Protein AF-A0AAW0UMK3-F1 (afdb_monomer_lite)

Foldseek 3Di:
DDDDDKDKDFDADPDDDDDDDDDDDDDDQDPCPPAWDDDDPDVVDFDPVVSVVDDDTDHDQDDGPVVPVLCPAQHGSPQSVLCVLSNCVPTQKMKIADPQKDFLADVVVVVCVVVVQDPQAFKEFEFPLAACLDPNADAAFADNGHTDPRIMIGRSNNQCVDPCRGSNNQLVVLCVVCVVPDRNRNRRSVGNSCSVVVSRYDYDQNLAEPELRCQLPEHSHVVLVVQARRMYGCPPVCLPPQQAQLSVQLVVLVVPDDNPPQCVVSLVSLLVSNVVCLVVVGHRSNNPYPCSSCSHRRNNVVVRD

Sequence (305 aa):
MKWCSSSFFAKEMPSGRRRHPLQGSCARRPSWSSLLLPSPPQPLGWPVEYQRRVSFEWYPVWYPEDREDMRSMFRTCATERLFLPDMFPSVDAAIYVDTDLIFLSPPEDLWAEFQKFDEVQVAAMAPCLYHYGSFRNKVPFYGDTGLNAGVMHMNLTRMKDFPGGGWIAANMKVFDIFKKRIKLADQDILNILFYKYPEYLFELGCEWNYRMYQCSDGNKCPGAARSGISILHGNAMSFVKGNEMKLQTVFEVWEQHELGKPLTILLSELERKLKFVSSQHLPSKCVRTHNIDDMLTRAIKKHIL

Organism: Scylla paramamosain (NCBI:txid85552)

Radius of gyration: 20.13 Å; chains: 1; bounding box: 47×49×46 Å

pLDDT: mean 87.66, std 18.88, range [23.66, 98.75]

InterPro domains:
  IPR002495 Glycosyl transferase, family 8 [PF01501] (81-233)
  IPR029044 Nucleotide-diphospho-sugar transferases [G3DSA:3.90.550.10] (48-247)
  IPR029044 Nucleotide-diphospho-sugar transferases [SSF53448] (57-236)
  IPR051993 Glycosyltransferase 8 [PTHR46012] (46-289)

Secondary structure (DSSP, 8-state):
------EEEE--------PPPP----S----GGG-PPPPPP--TT--HHHHTT-----------GGGGGGGGSSSTTGGGGGGHHHH-TT-S-EEEE-TTEEESS-HHHHHHGGGG--SS--EEEEE-SSSTTSTT--S--STTT-EEEEEEEE-HHHHTT-TTTSHHHHHHHHHHHHTTT-SSHHHHHHHHHHHH-GGGEEEPPGGGGB-GGGTBTB-S-HHHHHH--SEEE-GGGTTTSSS-HHHHHHHHHHHHSPTTS-HHHHHHHHHHHHHHHHHTT-S-GGGGSTTHHHHHHHHHHHHH-

Structure (mmCIF, N/CA/C/O backbone):
data_AF-A0AAW0UMK3-F1
#
_entry.id   AF-A0AAW0UMK3-F1
#
loop_
_atom_site.group_PDB
_atom_site.id
_atom_site.type_symbol
_atom_site.label_atom_id
_atom_site.label_alt_id
_atom_site.label_comp_id
_atom_site.label_asym_id
_atom_site.label_entity_id
_atom_site.label_seq_id
_atom_site.pdbx_PDB_ins_code
_atom_site.Cartn_x
_atom_site.Cartn_y
_atom_site.Cartn_z
_atom_site.occupancy
_atom_site.B_iso_or_equiv
_atom_site.auth_seq_id
_atom_site.auth_comp_id
_atom_site.auth_asym_id
_atom_site.auth_atom_id
_atom_site.pdbx_PDB_model_num
ATOM 1 N N . MET A 1 1 ? 22.582 5.085 12.657 1.00 23.66 1 MET A N 1
ATOM 2 C CA . MET A 1 1 ? 22.212 4.087 11.629 1.00 23.66 1 MET A CA 1
ATOM 3 C C . MET A 1 1 ? 20.748 4.274 11.290 1.00 23.66 1 MET A C 1
ATOM 5 O O . MET A 1 1 ? 19.930 4.220 12.197 1.00 23.66 1 MET A O 1
ATOM 9 N N . LYS A 1 2 ? 20.419 4.573 10.029 1.00 24.95 2 LYS A N 1
ATOM 10 C CA . LYS A 1 2 ? 19.040 4.468 9.539 1.00 24.95 2 LYS A CA 1
ATOM 11 C C . LYS A 1 2 ? 18.850 3.009 9.140 1.00 24.95 2 LYS A C 1
ATOM 13 O O . LYS A 1 2 ? 19.543 2.550 8.240 1.00 24.95 2 LYS A O 1
ATOM 18 N N . TRP A 1 3 ? 18.002 2.290 9.861 1.00 25.41 3 TRP A N 1
ATOM 19 C CA . TRP A 1 3 ? 17.591 0.946 9.476 1.00 25.41 3 TRP A CA 1
ATOM 20 C C . TRP A 1 3 ? 16.565 1.083 8.354 1.00 25.41 3 TRP A C 1
ATOM 22 O O . TRP A 1 3 ? 15.617 1.856 8.486 1.00 25.41 3 TRP A O 1
ATOM 32 N N . CYS A 1 4 ? 16.785 0.391 7.242 1.00 37.75 4 CYS A N 1
ATOM 33 C CA . CYS A 1 4 ? 15.752 0.197 6.236 1.00 37.75 4 CYS A CA 1
ATOM 34 C C . CYS A 1 4 ? 15.038 -1.104 6.578 1.00 37.75 4 CYS A C 1
ATOM 36 O O . CYS A 1 4 ? 15.696 -2.116 6.807 1.00 37.75 4 CYS A O 1
ATOM 38 N N . SER A 1 5 ? 13.716 -1.053 6.675 1.00 41.12 5 SER A N 1
ATOM 39 C CA . SER A 1 5 ? 12.887 -2.227 6.909 1.00 41.12 5 SER A CA 1
ATOM 40 C C . SER A 1 5 ? 11.740 -2.188 5.915 1.00 41.12 5 SER A C 1
ATOM 42 O O . SER A 1 5 ? 11.004 -1.201 5.857 1.00 41.12 5 SER A O 1
ATOM 44 N N . SER A 1 6 ? 11.635 -3.256 5.137 1.00 49.47 6 SER A N 1
ATOM 45 C CA . SER A 1 6 ? 10.534 -3.559 4.231 1.00 49.47 6 SER A CA 1
ATOM 46 C C . SER A 1 6 ? 10.058 -4.955 4.608 1.00 49.47 6 SER A C 1
ATOM 48 O O . SER A 1 6 ? 10.887 -5.835 4.850 1.00 49.47 6 SER A O 1
ATOM 50 N N . SER A 1 7 ? 8.748 -5.155 4.719 1.00 54.16 7 SER A N 1
ATOM 51 C CA . SER A 1 7 ? 8.183 -6.458 5.079 1.00 54.16 7 SER A CA 1
ATOM 52 C C . SER A 1 7 ? 7.529 -7.101 3.865 1.00 54.16 7 SER A C 1
ATOM 54 O O . SER A 1 7 ? 6.931 -6.426 3.026 1.00 54.16 7 SER A O 1
ATOM 56 N N . PHE A 1 8 ? 7.656 -8.422 3.785 1.00 56.47 8 PHE A N 1
ATOM 57 C CA . PHE A 1 8 ? 7.147 -9.217 2.679 1.00 56.47 8 PHE A CA 1
ATOM 58 C C . PHE A 1 8 ? 6.418 -10.438 3.199 1.00 56.47 8 PHE A C 1
ATOM 60 O O . PHE A 1 8 ? 6.904 -11.119 4.099 1.00 56.47 8 PHE A O 1
ATOM 67 N N . PHE A 1 9 ? 5.295 -10.751 2.564 1.00 54.84 9 PHE A N 1
ATOM 68 C CA . PHE A 1 9 ? 4.700 -12.076 2.652 1.00 54.84 9 PHE A CA 1
ATOM 69 C C . PHE A 1 9 ? 5.013 -12.811 1.357 1.00 54.84 9 PHE A C 1
ATOM 71 O O . PHE A 1 9 ? 4.676 -12.331 0.275 1.00 54.84 9 PHE A O 1
ATOM 78 N N . ALA A 1 10 ? 5.662 -13.962 1.462 1.00 49.00 10 ALA A N 1
ATOM 79 C CA . ALA A 1 10 ? 5.954 -14.830 0.334 1.00 49.00 10 ALA A CA 1
ATOM 80 C C . ALA A 1 10 ? 5.361 -16.211 0.601 1.00 49.00 10 ALA A C 1
ATOM 82 O O . ALA A 1 10 ? 5.348 -16.694 1.734 1.00 49.00 10 ALA A O 1
ATOM 83 N N . LYS A 1 11 ? 4.867 -16.851 -0.455 1.00 44.31 11 LYS A N 1
ATOM 84 C CA . LYS A 1 11 ? 4.444 -18.247 -0.428 1.00 44.31 11 LYS A CA 1
ATOM 85 C C . LYS A 1 11 ? 4.860 -18.878 -1.744 1.00 44.31 11 LYS A C 1
ATOM 87 O O . LYS A 1 11 ? 4.587 -18.320 -2.806 1.00 44.31 11 LYS A O 1
ATOM 92 N N . GLU A 1 12 ? 5.501 -20.038 -1.671 1.00 35.91 12 GLU A N 1
ATOM 93 C CA . GLU A 1 12 ? 5.773 -20.849 -2.855 1.00 35.91 12 GLU A CA 1
ATOM 94 C C . GLU A 1 12 ? 4.439 -21.297 -3.471 1.00 35.91 12 GLU A C 1
ATOM 96 O O . GLU A 1 12 ? 3.566 -21.844 -2.784 1.00 35.91 12 GLU A O 1
ATOM 101 N N . MET A 1 13 ? 4.247 -21.025 -4.762 1.00 36.22 13 MET A N 1
ATOM 102 C CA . MET A 1 13 ? 3.094 -21.544 -5.493 1.00 36.22 13 MET A CA 1
ATOM 103 C C . MET A 1 13 ? 3.381 -23.008 -5.865 1.00 36.22 13 MET A C 1
ATOM 105 O O . MET A 1 13 ? 4.539 -23.367 -6.073 1.00 36.22 13 MET A O 1
ATOM 109 N N . PRO A 1 14 ? 2.369 -23.888 -5.980 1.00 32.34 14 PRO A N 1
ATOM 110 C CA . PRO A 1 14 ? 2.598 -25.251 -6.451 1.00 32.34 14 PRO A CA 1
ATOM 111 C C . PRO A 1 14 ? 3.184 -25.223 -7.871 1.00 32.34 14 PRO A C 1
ATOM 113 O O . PRO A 1 14 ? 2.472 -24.993 -8.849 1.00 32.34 14 PRO A O 1
ATOM 116 N N . SER A 1 15 ? 4.494 -25.434 -7.993 1.00 42.12 15 SER A N 1
ATOM 117 C CA . SER A 1 15 ? 5.181 -25.407 -9.278 1.00 42.12 15 SER A CA 1
ATOM 118 C C . SER A 1 15 ? 4.912 -26.705 -10.045 1.00 42.12 15 SER A C 1
ATOM 120 O O . SER A 1 15 ? 5.321 -27.808 -9.674 1.00 42.12 15 SER A O 1
ATOM 122 N N . GLY A 1 16 ? 4.214 -26.587 -11.174 1.00 32.47 16 GLY A N 1
ATOM 123 C CA . GLY A 1 16 ? 4.258 -27.613 -12.208 1.00 32.47 16 GLY A CA 1
ATOM 124 C C . GLY A 1 16 ? 5.688 -27.692 -12.740 1.00 32.47 16 GLY A C 1
ATOM 125 O O . GLY A 1 16 ? 6.176 -26.726 -13.321 1.00 32.47 16 GLY A O 1
ATOM 126 N N . ARG A 1 17 ? 6.370 -28.827 -12.524 1.00 33.88 17 ARG A N 1
ATOM 127 C CA . ARG A 1 17 ? 7.746 -29.088 -12.990 1.00 33.88 17 ARG A CA 1
ATOM 128 C C . ARG A 1 17 ? 7.973 -28.535 -14.397 1.00 33.88 17 ARG A C 1
ATOM 130 O O . ARG A 1 17 ? 7.380 -29.057 -15.342 1.00 33.88 17 ARG A O 1
ATOM 137 N N . ARG A 1 18 ? 8.904 -27.592 -14.571 1.00 36.31 18 ARG A N 1
ATOM 138 C CA . ARG A 1 18 ? 9.554 -27.369 -15.869 1.00 36.31 18 ARG A CA 1
ATOM 139 C C . ARG A 1 18 ? 10.925 -26.704 -15.732 1.00 36.31 18 ARG A C 1
ATOM 141 O O . ARG A 1 18 ? 11.160 -25.878 -14.862 1.00 36.31 18 ARG A O 1
ATOM 148 N N . ARG A 1 19 ? 11.840 -27.182 -16.578 1.00 31.23 19 ARG A N 1
ATOM 149 C CA . ARG A 1 19 ? 13.285 -26.916 -16.591 1.00 31.23 19 ARG A CA 1
ATOM 150 C C . ARG A 1 19 ? 13.582 -25.489 -17.060 1.00 31.23 19 ARG A C 1
ATOM 152 O O . ARG A 1 19 ? 13.000 -25.045 -18.045 1.00 31.23 19 ARG A O 1
ATOM 159 N N . HIS A 1 20 ? 14.539 -24.832 -16.410 1.00 30.88 20 HIS A N 1
ATOM 160 C CA . HIS A 1 20 ? 15.098 -23.551 -16.845 1.00 30.88 20 HIS A CA 1
ATOM 161 C C . HIS A 1 20 ? 15.972 -23.714 -18.102 1.00 30.88 20 HIS A C 1
ATOM 163 O O . HIS A 1 20 ? 16.850 -24.581 -18.107 1.00 30.88 20 HIS A O 1
ATOM 169 N N . PRO A 1 21 ? 15.817 -22.869 -19.137 1.00 28.25 21 PRO A N 1
ATOM 170 C CA . PRO A 1 21 ? 16.873 -22.628 -20.108 1.00 28.25 21 PRO A CA 1
ATOM 171 C C . PRO A 1 21 ? 17.898 -21.650 -19.516 1.00 28.25 21 PRO A C 1
ATOM 173 O O . PRO A 1 21 ? 17.545 -20.619 -18.946 1.00 28.25 21 PRO A O 1
ATOM 176 N N . LEU A 1 22 ? 19.179 -21.982 -19.664 1.00 38.88 22 LEU A N 1
ATOM 177 C CA . LEU A 1 22 ? 20.304 -21.081 -19.421 1.00 38.88 22 LEU A CA 1
ATOM 178 C C . LEU A 1 22 ? 20.392 -20.063 -20.564 1.00 38.88 22 LEU A C 1
ATOM 180 O O . LEU A 1 22 ? 20.509 -20.502 -21.705 1.00 38.88 22 LEU A O 1
ATOM 184 N N . GLN A 1 23 ? 20.422 -18.754 -20.272 1.00 31.92 23 GLN A N 1
ATOM 185 C CA . GLN A 1 23 ? 21.242 -17.766 -21.001 1.00 31.92 23 GLN A CA 1
ATOM 186 C C . GLN A 1 23 ? 21.141 -16.335 -20.440 1.00 31.92 23 GLN A C 1
ATOM 188 O O . GLN A 1 23 ? 20.071 -15.886 -20.047 1.00 31.92 23 GLN A O 1
ATOM 193 N N . GLY A 1 24 ? 22.269 -15.612 -20.515 1.00 25.95 24 GLY A N 1
ATOM 194 C CA . GLY A 1 24 ? 22.324 -14.145 -20.580 1.00 25.95 24 GLY A CA 1
ATOM 195 C C . GLY A 1 24 ? 22.998 -13.456 -19.392 1.00 25.95 24 GLY A C 1
ATOM 196 O O . GLY A 1 24 ? 22.436 -13.397 -18.306 1.00 25.95 24 GLY A O 1
ATOM 197 N N . SER A 1 25 ? 24.201 -12.910 -19.599 1.00 39.12 25 SER A N 1
ATOM 198 C CA . SER A 1 25 ? 25.004 -12.235 -18.574 1.00 39.12 25 SER A CA 1
ATOM 199 C C . SER A 1 25 ? 24.368 -10.915 -18.105 1.00 39.12 25 SER A C 1
ATOM 201 O O . SER A 1 25 ? 24.225 -9.986 -18.896 1.00 39.12 25 SER A O 1
ATOM 203 N N . CYS A 1 26 ? 24.084 -10.799 -16.810 1.00 31.56 26 CYS A N 1
ATOM 204 C CA . CYS A 1 26 ? 23.819 -9.538 -16.111 1.00 31.56 26 CYS A CA 1
ATOM 205 C C . CYS A 1 26 ? 24.644 -9.530 -14.818 1.00 31.56 26 CYS A C 1
ATOM 207 O O . CYS A 1 26 ? 25.043 -10.600 -14.355 1.00 31.56 26 CYS A O 1
ATOM 209 N N . ALA A 1 27 ? 24.928 -8.331 -14.298 1.00 38.72 27 ALA A N 1
ATOM 210 C CA . ALA A 1 27 ? 25.709 -8.035 -13.092 1.00 38.72 27 ALA A CA 1
ATOM 211 C C . ALA A 1 27 ? 25.592 -9.103 -11.987 1.00 38.72 27 ALA A C 1
ATOM 213 O O . ALA A 1 27 ? 24.531 -9.704 -11.823 1.00 38.72 27 ALA A O 1
ATOM 214 N N . ARG A 1 28 ? 26.690 -9.348 -11.248 1.00 45.53 28 ARG A N 1
ATOM 215 C CA . ARG A 1 28 ? 26.788 -10.403 -10.219 1.00 45.53 28 ARG A CA 1
ATOM 216 C C . ARG A 1 28 ? 25.553 -10.386 -9.314 1.00 45.53 28 ARG A C 1
ATOM 218 O O . ARG A 1 28 ? 25.430 -9.542 -8.433 1.00 45.53 28 ARG A O 1
ATOM 225 N N . ARG A 1 29 ? 24.638 -11.328 -9.554 1.00 55.47 29 ARG A N 1
ATOM 226 C CA . ARG A 1 29 ? 23.423 -11.495 -8.759 1.00 55.47 29 ARG A CA 1
ATOM 227 C C . ARG A 1 29 ? 23.825 -11.922 -7.348 1.00 55.47 29 ARG A C 1
ATOM 229 O O . ARG A 1 29 ? 24.723 -12.761 -7.217 1.00 55.47 29 ARG A O 1
ATOM 236 N N . PRO A 1 30 ? 23.199 -11.378 -6.300 1.00 56.91 30 PRO A N 1
ATOM 237 C CA . PRO A 1 30 ? 23.511 -11.792 -4.944 1.00 56.91 30 PRO A CA 1
ATOM 238 C C . PRO A 1 30 ? 23.143 -13.271 -4.737 1.00 56.91 30 PRO A C 1
ATOM 240 O O . PRO A 1 30 ? 22.024 -13.705 -5.001 1.00 56.91 30 PRO A O 1
ATOM 243 N N . SER A 1 31 ? 24.116 -14.064 -4.279 1.00 56.31 31 SER A N 1
ATOM 244 C CA . SER A 1 31 ? 23.899 -15.443 -3.834 1.00 56.31 31 SER A CA 1
ATOM 245 C C . SER A 1 31 ? 23.491 -15.414 -2.365 1.00 56.31 31 SER A C 1
ATOM 247 O O . SER A 1 31 ? 24.340 -15.431 -1.475 1.00 56.31 31 SER A O 1
ATOM 249 N N . TRP A 1 32 ? 22.189 -15.341 -2.097 1.00 60.47 32 TRP A N 1
ATOM 250 C CA . TRP A 1 32 ? 21.678 -15.215 -0.728 1.00 60.47 32 TRP A CA 1
ATOM 251 C C . TRP A 1 32 ? 21.793 -16.481 0.123 1.00 60.47 32 TRP A C 1
ATOM 253 O O . TRP A 1 32 ? 21.647 -16.405 1.340 1.00 60.47 32 TRP A O 1
ATOM 263 N N . SER A 1 33 ? 22.145 -17.622 -0.480 1.00 53.22 33 SER A N 1
ATOM 264 C CA . SER A 1 33 ? 22.329 -18.904 0.215 1.00 53.22 33 SER A CA 1
ATOM 265 C C . SER A 1 33 ? 23.380 -18.873 1.335 1.00 53.22 33 SER A C 1
ATOM 267 O O . SER A 1 33 ? 23.433 -19.797 2.139 1.00 53.22 33 SER A O 1
ATOM 269 N N . SER A 1 34 ? 24.220 -17.834 1.398 1.00 46.72 34 SER A N 1
ATOM 270 C CA . SER A 1 34 ? 25.280 -17.667 2.401 1.00 46.72 34 SER A CA 1
ATOM 271 C C . SER A 1 34 ? 25.255 -16.321 3.140 1.00 46.72 34 SER A C 1
ATOM 273 O O . SER A 1 34 ? 26.204 -16.018 3.858 1.00 46.72 34 SER A O 1
ATOM 275 N N . LEU A 1 35 ? 24.221 -15.490 2.950 1.00 51.97 35 LEU A N 1
ATOM 276 C CA . LEU A 1 35 ? 24.161 -14.105 3.456 1.00 51.97 35 LEU A CA 1
ATOM 277 C C . LEU A 1 35 ? 22.891 -13.809 4.268 1.00 51.97 35 LEU A C 1
ATOM 279 O O . LEU A 1 35 ? 22.462 -12.658 4.354 1.00 51.97 35 LEU A O 1
ATOM 283 N N . LEU A 1 36 ? 22.298 -14.835 4.881 1.00 57.31 36 LEU A N 1
ATOM 284 C CA . LEU A 1 36 ? 21.286 -14.622 5.911 1.00 57.31 36 LEU A CA 1
ATOM 285 C C . LEU A 1 36 ? 21.941 -13.866 7.070 1.00 57.31 36 LEU A C 1
ATOM 287 O O . LEU A 1 36 ? 22.929 -14.327 7.649 1.00 57.31 36 LEU A O 1
ATOM 291 N N . LEU A 1 37 ? 21.405 -12.688 7.392 1.00 55.06 37 LEU A N 1
ATOM 292 C CA . LEU A 1 37 ? 21.791 -12.007 8.622 1.00 55.06 37 LEU A CA 1
ATOM 293 C C . LEU A 1 37 ? 21.410 -12.909 9.806 1.00 55.06 37 LEU A C 1
ATOM 295 O O . LEU A 1 37 ? 20.412 -13.632 9.711 1.00 55.06 37 LEU A O 1
ATOM 299 N N . PRO A 1 38 ? 22.176 -12.892 10.917 1.00 52.38 38 PRO A N 1
ATOM 300 C CA . PRO A 1 38 ? 21.745 -13.574 12.128 1.00 52.38 38 PRO A CA 1
ATOM 301 C C . PRO A 1 38 ? 20.315 -13.137 12.424 1.00 52.38 38 PRO A C 1
ATOM 303 O O . PRO A 1 38 ? 20.031 -11.936 12.436 1.00 52.38 38 PRO A O 1
ATOM 306 N N . SER A 1 39 ? 19.417 -14.113 12.585 1.00 51.78 39 SER A N 1
ATOM 307 C CA . SER A 1 39 ? 18.015 -13.830 12.847 1.00 51.78 39 SER A CA 1
ATOM 308 C C . SER A 1 39 ? 17.956 -12.853 14.028 1.00 51.78 39 SER A C 1
ATOM 310 O O . SER A 1 39 ? 18.504 -13.178 15.088 1.00 51.78 39 SER A O 1
ATOM 312 N N . PRO A 1 40 ? 17.330 -11.665 13.905 1.00 53.44 40 PRO A N 1
ATOM 313 C CA . PRO A 1 40 ? 16.899 -10.957 15.094 1.00 53.44 40 PRO A CA 1
ATOM 314 C C . PRO A 1 40 ? 16.053 -11.935 15.910 1.00 53.44 40 PRO A C 1
ATOM 316 O O . PRO A 1 40 ? 15.503 -12.890 15.340 1.00 53.44 40 PRO A O 1
ATOM 319 N N . PRO A 1 41 ? 15.985 -11.755 17.236 1.00 52.69 41 PRO A N 1
ATOM 320 C CA . PRO A 1 41 ? 15.234 -12.671 18.070 1.00 52.69 41 PRO A CA 1
ATOM 321 C C . PRO A 1 41 ? 13.860 -12.908 17.438 1.00 52.69 41 PRO A C 1
ATOM 323 O O . PRO A 1 41 ? 13.125 -11.948 17.194 1.00 52.69 41 PRO A O 1
ATOM 326 N N . GLN A 1 42 ? 13.540 -14.178 17.137 1.00 56.69 42 GLN A N 1
ATOM 327 C CA . GLN A 1 42 ? 12.157 -14.583 16.861 1.00 56.69 42 GLN A CA 1
ATOM 328 C C . GLN A 1 42 ? 11.268 -13.905 17.898 1.00 56.69 42 GLN A C 1
ATOM 330 O O . GLN A 1 42 ? 11.759 -13.784 19.019 1.00 56.69 42 GLN A O 1
ATOM 335 N N . PRO A 1 43 ? 10.034 -13.473 17.578 1.00 60.69 43 PRO A N 1
ATOM 336 C CA . PRO A 1 43 ? 9.236 -12.638 18.471 1.00 60.69 43 PRO A CA 1
ATOM 337 C C . PRO A 1 43 ? 9.211 -13.205 19.898 1.00 60.69 43 PRO A C 1
ATOM 339 O O . PRO A 1 43 ? 8.441 -14.114 20.218 1.00 60.69 43 PRO A O 1
ATOM 342 N N . LEU A 1 44 ? 10.132 -12.726 20.738 1.00 56.97 44 LEU A N 1
ATOM 343 C CA . LEU A 1 44 ? 10.412 -13.302 22.045 1.00 56.97 44 LEU A CA 1
ATOM 344 C C . LEU A 1 44 ? 9.187 -12.950 22.883 1.00 56.97 44 LEU A C 1
ATOM 346 O O . LEU A 1 44 ? 8.998 -11.790 23.231 1.00 56.97 44 LEU A O 1
ATOM 350 N N . GLY A 1 45 ? 8.318 -13.931 23.125 1.00 75.38 45 GLY A N 1
ATOM 351 C CA . GLY A 1 45 ? 7.073 -13.746 23.875 1.00 75.38 45 GLY A CA 1
ATOM 352 C C . GLY A 1 45 ? 5.774 -13.956 23.093 1.00 75.38 45 GLY A C 1
ATOM 353 O O . GLY A 1 45 ? 4.712 -13.887 23.704 1.00 75.38 45 GLY A O 1
ATOM 354 N N . TRP A 1 46 ? 5.802 -14.250 21.786 1.00 84.31 46 TRP A N 1
ATOM 355 C CA . TRP A 1 46 ? 4.573 -14.665 21.089 1.00 84.31 46 TRP A CA 1
ATOM 356 C C . TRP A 1 46 ? 4.130 -16.064 21.541 1.00 84.31 46 TRP A C 1
ATOM 358 O O . TRP A 1 46 ? 4.994 -16.920 21.742 1.00 84.31 46 TRP A O 1
ATOM 368 N N . PRO A 1 47 ? 2.822 -16.355 21.652 1.00 87.88 47 PRO A N 1
ATOM 369 C CA . PRO A 1 47 ? 2.368 -17.712 21.942 1.00 87.88 47 PRO A CA 1
ATOM 370 C C . PRO A 1 47 ? 2.768 -18.707 20.836 1.00 87.88 47 PRO A C 1
ATOM 372 O O . PRO A 1 47 ? 2.847 -18.358 19.652 1.00 87.88 47 PRO A O 1
ATOM 375 N N . VAL A 1 48 ? 3.031 -19.961 21.220 1.00 86.00 48 VAL A N 1
ATOM 376 C CA . VAL A 1 48 ? 3.613 -21.000 20.344 1.00 86.00 48 VAL A CA 1
ATOM 377 C C . VAL A 1 48 ? 2.747 -21.273 19.111 1.00 86.00 48 VAL A C 1
ATOM 379 O O . VAL A 1 48 ? 3.273 -21.543 18.030 1.00 86.00 48 VAL A O 1
ATOM 382 N N . GLU A 1 49 ? 1.425 -21.182 19.241 1.00 88.00 49 GLU A N 1
ATOM 383 C CA . GLU A 1 49 ? 0.491 -21.366 18.134 1.00 88.00 49 GLU A CA 1
ATOM 384 C C . GLU A 1 49 ? 0.683 -20.342 17.003 1.00 88.00 49 GLU A C 1
ATOM 386 O O . GLU A 1 49 ? 0.497 -20.695 15.838 1.00 88.00 49 GLU A O 1
ATOM 391 N N . TYR A 1 50 ? 1.125 -19.117 17.311 1.00 86.12 50 TYR A N 1
ATOM 392 C CA . TYR A 1 50 ? 1.421 -18.091 16.304 1.00 86.12 50 TYR A CA 1
ATOM 393 C C . TYR A 1 50 ? 2.811 -18.278 15.703 1.00 86.12 50 TYR A C 1
ATOM 395 O O . TYR A 1 50 ? 2.973 -18.161 14.489 1.00 86.12 50 TYR A O 1
ATOM 403 N N . GLN A 1 51 ? 3.802 -18.641 16.523 1.00 85.00 51 GLN A N 1
ATOM 404 C CA . GLN A 1 51 ? 5.171 -18.886 16.051 1.00 85.00 51 GLN A CA 1
ATOM 405 C C . GLN A 1 51 ? 5.228 -19.990 14.985 1.00 85.00 51 GLN A C 1
ATOM 407 O O . GLN A 1 51 ? 5.998 -19.903 14.038 1.00 85.00 51 GLN A O 1
ATOM 412 N N . ARG A 1 52 ? 4.376 -21.018 15.093 1.00 87.69 52 ARG A N 1
ATOM 413 C CA . ARG A 1 52 ? 4.310 -22.117 14.109 1.00 87.69 52 ARG A CA 1
ATOM 414 C C . ARG A 1 52 ? 3.706 -21.718 12.762 1.00 87.69 52 ARG A C 1
ATOM 416 O O . ARG A 1 52 ? 3.822 -22.481 11.808 1.00 87.69 52 ARG A O 1
ATOM 423 N N . ARG A 1 53 ? 3.026 -20.571 12.686 1.00 85.94 53 ARG A N 1
ATOM 424 C CA . ARG A 1 53 ? 2.338 -20.098 11.476 1.00 85.94 53 ARG A CA 1
ATOM 425 C C . ARG A 1 53 ? 3.143 -19.080 10.675 1.00 85.94 53 ARG A C 1
ATOM 427 O O . ARG A 1 53 ? 2.752 -18.786 9.550 1.00 85.94 53 ARG A O 1
ATOM 434 N N . VAL A 1 54 ? 4.219 -18.535 11.242 1.00 85.50 54 VAL A N 1
ATOM 435 C CA . VAL A 1 54 ? 4.990 -17.450 10.629 1.00 85.50 54 VAL A CA 1
ATOM 436 C C . VAL A 1 54 ? 6.477 -17.767 10.697 1.00 85.50 54 VAL A C 1
ATOM 438 O O . VAL A 1 54 ? 7.016 -18.042 11.765 1.00 85.50 54 VAL A O 1
ATOM 441 N N . SER A 1 55 ? 7.145 -17.685 9.552 1.00 85.56 55 SER A N 1
ATOM 442 C CA . SER A 1 55 ? 8.601 -17.730 9.439 1.00 85.56 55 SER A CA 1
ATOM 443 C C . SER A 1 55 ? 9.129 -16.354 9.056 1.00 85.56 55 SER A C 1
ATOM 445 O O . SER A 1 55 ? 8.539 -15.671 8.220 1.00 85.56 55 SER A O 1
ATOM 447 N N . PHE A 1 56 ? 10.254 -15.962 9.648 1.00 83.94 56 PHE A N 1
ATOM 448 C CA . PHE A 1 56 ? 10.921 -14.702 9.341 1.00 83.94 56 PHE A CA 1
ATOM 449 C C . PHE A 1 56 ? 12.293 -14.975 8.740 1.00 83.94 56 PHE A C 1
ATOM 451 O O . PHE A 1 56 ? 13.081 -15.736 9.303 1.00 83.94 56 PHE A O 1
ATOM 458 N N . GLU A 1 57 ? 12.588 -14.294 7.641 1.00 84.12 57 GLU A N 1
ATOM 459 C CA . GLU A 1 57 ? 13.894 -14.295 6.994 1.00 84.12 57 GLU A CA 1
ATOM 460 C C . GLU A 1 57 ? 14.378 -12.859 6.830 1.00 84.12 57 GLU A C 1
ATOM 462 O O . GLU A 1 57 ? 13.583 -11.940 6.627 1.00 84.12 57 GLU A O 1
ATOM 467 N N . TRP A 1 58 ? 15.690 -12.665 6.944 1.00 82.62 58 TRP A N 1
ATOM 468 C CA . TRP A 1 58 ? 16.296 -11.341 6.990 1.00 82.62 58 TRP A CA 1
ATOM 469 C C . TRP A 1 58 ? 17.404 -11.249 5.963 1.00 82.62 58 TRP A C 1
ATOM 471 O O . TRP A 1 58 ? 18.386 -11.993 6.009 1.00 82.62 58 TRP A O 1
ATOM 481 N N . TYR A 1 59 ? 17.237 -10.290 5.066 1.00 85.25 59 TYR A N 1
ATOM 482 C CA . TYR A 1 59 ? 18.149 -10.031 3.969 1.00 85.25 59 TYR A CA 1
ATOM 483 C C . TYR A 1 59 ? 18.708 -8.616 4.121 1.00 85.25 59 TYR A C 1
ATOM 485 O O . TYR A 1 59 ? 17.977 -7.707 4.529 1.00 85.25 59 TYR A O 1
ATOM 493 N N . PRO A 1 60 ? 20.004 -8.403 3.852 1.00 86.75 60 PRO A N 1
ATOM 494 C CA . PRO A 1 60 ? 20.560 -7.064 3.854 1.00 86.75 60 PRO A CA 1
ATOM 495 C C . PRO A 1 60 ? 20.002 -6.269 2.675 1.00 86.75 60 PRO A C 1
ATOM 497 O O . PRO A 1 60 ? 19.685 -6.819 1.620 1.00 86.75 60 PRO A O 1
ATOM 500 N N . VAL A 1 61 ? 19.947 -4.953 2.862 1.00 86.75 61 VAL A N 1
ATOM 501 C CA . VAL A 1 61 ? 19.458 -4.043 1.830 1.00 86.75 61 VAL A CA 1
ATOM 502 C C . VAL A 1 61 ? 20.316 -4.161 0.578 1.00 86.75 61 VAL A C 1
ATOM 504 O O . VAL A 1 61 ? 21.541 -4.012 0.666 1.00 86.75 61 VAL A O 1
ATOM 507 N N . TRP A 1 62 ? 19.693 -4.331 -0.585 1.00 91.56 62 TRP A N 1
ATOM 508 C CA . TRP A 1 62 ? 20.412 -4.536 -1.839 1.00 91.56 62 TRP A CA 1
ATOM 509 C C . TRP A 1 62 ? 19.940 -3.621 -2.965 1.00 91.56 62 TRP A C 1
ATOM 511 O O . TRP A 1 62 ? 18.753 -3.393 -3.171 1.00 91.56 62 TRP A O 1
ATOM 521 N N . TYR A 1 63 ? 20.916 -3.118 -3.713 1.00 92.50 63 TYR A N 1
ATOM 522 C CA . TYR A 1 63 ? 20.740 -2.351 -4.937 1.00 92.50 63 TYR A CA 1
ATOM 523 C C . TYR A 1 63 ? 21.749 -2.867 -5.971 1.00 92.50 63 TYR A C 1
ATOM 525 O O . TYR A 1 63 ? 22.846 -3.279 -5.581 1.00 92.50 63 TYR A O 1
ATOM 533 N N . PRO A 1 64 ? 21.430 -2.831 -7.277 1.00 92.38 64 PRO A N 1
ATOM 534 C CA . PRO A 1 64 ? 22.437 -3.035 -8.311 1.00 92.38 64 PRO A CA 1
ATOM 535 C C . PRO A 1 64 ? 23.580 -2.025 -8.155 1.00 92.38 64 PRO A C 1
ATOM 537 O O . PRO A 1 64 ? 23.333 -0.855 -7.861 1.00 92.38 64 PRO A O 1
ATOM 540 N N . GLU A 1 65 ? 24.823 -2.464 -8.371 1.00 90.44 65 GLU A N 1
ATOM 541 C CA . GLU A 1 65 ? 26.023 -1.627 -8.184 1.00 90.44 65 GLU A CA 1
ATOM 542 C C . GLU A 1 65 ? 25.964 -0.326 -9.004 1.00 90.44 65 GLU A C 1
ATOM 544 O O . GLU A 1 65 ? 26.391 0.731 -8.541 1.00 90.44 65 GLU A O 1
ATOM 549 N N . ASP A 1 66 ? 25.384 -0.378 -10.206 1.00 91.25 66 ASP A N 1
ATOM 550 C CA . ASP A 1 66 ? 25.206 0.769 -11.100 1.00 91.25 66 ASP A CA 1
ATOM 551 C C . ASP A 1 66 ? 24.007 1.662 -10.731 1.00 91.25 66 ASP A C 1
ATOM 553 O O . ASP A 1 66 ? 23.775 2.671 -11.396 1.00 91.25 66 ASP A O 1
ATOM 557 N N . ARG A 1 67 ? 23.244 1.307 -9.685 1.00 92.94 67 ARG A N 1
ATOM 558 C CA . ARG A 1 67 ? 21.995 1.968 -9.262 1.00 92.94 67 ARG A CA 1
ATOM 559 C C . ARG A 1 67 ? 21.939 2.352 -7.790 1.00 92.94 67 ARG A C 1
ATOM 561 O O . ARG A 1 67 ? 20.864 2.581 -7.233 1.00 92.94 67 ARG A O 1
ATOM 568 N N . GLU A 1 68 ? 23.097 2.503 -7.160 1.00 92.31 68 GLU A N 1
ATOM 569 C CA . GLU A 1 68 ? 23.200 3.047 -5.801 1.00 92.31 68 GLU A CA 1
ATOM 570 C C . GLU A 1 68 ? 22.624 4.469 -5.672 1.00 92.31 68 GLU A C 1
ATOM 572 O O . GLU A 1 68 ? 22.159 4.870 -4.601 1.00 92.31 68 GLU A O 1
ATOM 577 N N . ASP A 1 69 ? 22.565 5.227 -6.770 1.00 92.06 69 ASP A N 1
ATOM 578 C CA . ASP A 1 69 ? 21.911 6.536 -6.813 1.00 92.06 69 ASP A CA 1
ATOM 579 C C . ASP A 1 69 ? 20.415 6.461 -6.453 1.00 92.06 69 ASP A C 1
ATOM 581 O O . ASP A 1 69 ? 19.876 7.388 -5.839 1.00 92.06 69 ASP A O 1
ATOM 585 N N . MET A 1 70 ? 19.755 5.330 -6.720 1.00 94.56 70 MET A N 1
ATOM 586 C CA . MET A 1 70 ? 18.353 5.111 -6.370 1.00 94.56 70 MET A CA 1
ATOM 587 C C . MET A 1 70 ? 18.122 4.953 -4.862 1.00 94.56 70 MET A C 1
ATOM 589 O O . MET A 1 70 ? 17.020 5.266 -4.403 1.00 94.56 70 MET A O 1
ATOM 593 N N . ARG A 1 71 ? 19.126 4.551 -4.065 1.00 92.88 71 ARG A N 1
ATOM 594 C CA . ARG A 1 71 ? 18.993 4.291 -2.614 1.00 92.88 71 ARG A CA 1
ATOM 595 C C . ARG A 1 71 ? 18.486 5.492 -1.822 1.00 92.88 71 ARG A C 1
ATOM 597 O O . ARG A 1 71 ? 17.799 5.338 -0.811 1.00 92.88 71 ARG A O 1
ATOM 604 N N . SER A 1 72 ? 18.858 6.693 -2.251 1.00 89.88 72 SER A N 1
ATOM 605 C CA . SER A 1 72 ? 18.551 7.943 -1.546 1.00 89.88 72 SER A CA 1
ATOM 606 C C . SER A 1 72 ? 17.386 8.731 -2.154 1.00 89.88 72 SER A C 1
ATOM 608 O O . SER A 1 72 ? 17.028 9.791 -1.638 1.00 89.88 72 SER A O 1
ATOM 610 N N . MET A 1 73 ? 16.759 8.211 -3.213 1.00 88.50 73 MET A N 1
ATOM 611 C CA . MET A 1 73 ? 15.654 8.879 -3.894 1.00 88.50 73 MET A CA 1
ATOM 612 C C . MET A 1 73 ? 14.388 8.871 -3.028 1.00 88.50 73 MET A C 1
ATOM 614 O O . MET A 1 73 ? 13.891 7.815 -2.650 1.00 88.50 73 MET A O 1
ATOM 618 N N . PHE A 1 74 ? 13.847 10.065 -2.746 1.00 87.62 74 PHE A N 1
ATOM 619 C CA . PHE A 1 74 ? 12.697 10.321 -1.860 1.00 87.62 74 PHE A CA 1
ATOM 620 C C . PHE A 1 74 ? 12.935 9.978 -0.377 1.00 87.62 74 PHE A C 1
ATOM 622 O O . PHE A 1 74 ? 13.180 10.872 0.440 1.00 87.62 74 PHE A O 1
ATOM 629 N N . ARG A 1 75 ? 12.848 8.699 -0.010 1.00 87.94 75 ARG A N 1
ATOM 630 C CA . ARG A 1 75 ? 13.163 8.185 1.328 1.00 87.94 75 ARG A CA 1
ATOM 631 C C . ARG A 1 75 ? 14.210 7.099 1.171 1.00 87.94 75 ARG A C 1
ATOM 633 O O . ARG A 1 75 ? 14.184 6.344 0.206 1.00 87.94 75 ARG A O 1
ATOM 640 N N . THR A 1 76 ? 15.137 7.036 2.121 1.00 88.44 76 THR A N 1
ATOM 641 C CA . THR A 1 76 ? 16.196 6.027 2.102 1.00 88.44 76 THR A CA 1
ATOM 642 C C . THR A 1 76 ? 15.576 4.635 1.976 1.00 88.44 76 THR A C 1
ATOM 644 O O . THR A 1 76 ? 14.696 4.297 2.761 1.00 88.44 76 THR A O 1
ATOM 647 N N . CYS A 1 77 ? 16.034 3.872 0.986 1.00 88.94 77 CYS A N 1
ATOM 648 C CA . CYS A 1 77 ? 15.575 2.524 0.647 1.00 88.94 77 CYS A CA 1
ATOM 649 C C . CYS A 1 77 ? 14.163 2.386 0.047 1.00 88.94 77 CYS A C 1
ATOM 651 O O . CYS A 1 77 ? 13.744 1.271 -0.239 1.00 88.94 77 CYS A O 1
ATOM 653 N N . ALA A 1 78 ? 13.422 3.472 -0.208 1.00 90.25 78 ALA A N 1
ATOM 654 C CA . ALA A 1 78 ? 12.053 3.359 -0.738 1.00 90.25 78 ALA A CA 1
ATOM 655 C C . ALA A 1 78 ? 11.990 2.603 -2.078 1.00 90.25 78 ALA A C 1
ATOM 657 O O . ALA A 1 78 ? 11.088 1.803 -2.315 1.00 90.25 78 ALA A O 1
ATOM 658 N N . THR A 1 79 ? 12.991 2.823 -2.927 1.00 95.00 79 THR A N 1
ATOM 659 C CA . THR A 1 79 ? 13.135 2.226 -4.261 1.00 95.00 79 THR A CA 1
ATOM 660 C C . THR A 1 79 ? 13.640 0.789 -4.265 1.00 95.00 79 THR A C 1
ATOM 662 O O . THR A 1 79 ? 13.610 0.168 -5.322 1.00 95.00 79 THR A O 1
ATOM 665 N N . GLU A 1 80 ? 14.068 0.238 -3.126 1.00 93.94 80 GLU A N 1
ATOM 666 C CA . GLU A 1 80 ? 14.588 -1.133 -3.038 1.00 93.94 80 GLU A CA 1
ATOM 667 C C . GLU A 1 80 ? 13.558 -2.143 -3.547 1.00 93.94 80 GLU A C 1
ATOM 669 O O . GLU A 1 80 ? 13.887 -3.078 -4.273 1.00 93.94 80 GLU A O 1
ATOM 674 N N . ARG A 1 81 ? 12.278 -1.889 -3.245 1.00 92.94 81 ARG A N 1
ATOM 675 C CA . ARG A 1 81 ? 11.149 -2.723 -3.670 1.00 92.94 81 ARG A CA 1
ATOM 676 C C . ARG A 1 81 ? 11.097 -2.967 -5.182 1.00 92.94 81 ARG A C 1
ATOM 678 O O . ARG A 1 81 ? 10.560 -3.971 -5.634 1.00 92.94 81 ARG A O 1
ATOM 685 N N . LEU A 1 82 ? 11.673 -2.073 -5.987 1.00 96.00 82 LEU A N 1
ATOM 686 C CA . LEU A 1 82 ? 11.719 -2.242 -7.438 1.00 96.00 82 LEU A CA 1
ATOM 687 C C . LEU A 1 82 ? 12.656 -3.383 -7.864 1.00 96.00 82 LEU A C 1
ATOM 689 O O . LEU A 1 82 ? 12.504 -3.884 -8.974 1.00 96.00 82 LEU A O 1
ATOM 693 N N . PHE A 1 83 ? 13.572 -3.814 -6.992 1.00 95.19 83 PHE A N 1
ATOM 694 C CA . PHE A 1 83 ? 14.609 -4.815 -7.256 1.00 95.19 83 PHE A CA 1
ATOM 695 C C . PHE A 1 83 ? 14.302 -6.215 -6.712 1.00 95.19 83 PHE A C 1
ATOM 697 O O . PHE A 1 83 ? 15.100 -7.136 -6.882 1.00 95.19 83 PHE A O 1
ATOM 704 N N . LEU A 1 84 ? 13.129 -6.409 -6.107 1.00 92.94 84 LEU A N 1
ATOM 705 C CA . LEU A 1 84 ? 12.751 -7.674 -5.471 1.00 92.94 84 LEU A CA 1
ATOM 706 C C . LEU A 1 84 ? 12.806 -8.904 -6.386 1.00 92.94 84 LEU A C 1
ATOM 708 O O . LEU A 1 84 ? 13.252 -9.942 -5.899 1.00 92.94 84 LEU A O 1
ATOM 712 N N . PRO A 1 85 ? 12.438 -8.835 -7.684 1.00 92.81 85 PRO A N 1
ATOM 713 C CA . PRO A 1 85 ? 12.586 -9.989 -8.573 1.00 92.81 85 PRO A CA 1
ATOM 714 C C . PRO A 1 85 ? 14.029 -10.504 -8.702 1.00 92.81 85 PRO A C 1
ATOM 716 O O . PRO A 1 85 ? 14.233 -11.706 -8.869 1.00 92.81 85 PRO A O 1
ATOM 719 N N . ASP A 1 86 ? 15.023 -9.615 -8.601 1.00 92.25 86 ASP A N 1
ATOM 720 C CA . ASP A 1 86 ? 16.443 -9.982 -8.654 1.00 92.25 86 ASP A CA 1
ATOM 721 C C . ASP A 1 86 ? 16.976 -10.405 -7.281 1.00 92.25 86 ASP A C 1
ATOM 723 O O . ASP A 1 86 ? 17.844 -11.277 -7.202 1.00 92.25 86 ASP A O 1
ATOM 727 N N . MET A 1 87 ? 16.440 -9.827 -6.198 1.00 90.81 87 MET A N 1
ATOM 728 C CA . MET A 1 87 ? 16.774 -10.237 -4.832 1.00 90.81 87 MET A CA 1
ATOM 729 C C . MET A 1 87 ? 16.237 -11.636 -4.518 1.00 90.81 87 MET A C 1
ATOM 731 O O . MET A 1 87 ? 16.921 -12.412 -3.868 1.00 90.81 87 MET A O 1
ATOM 735 N N . PHE A 1 88 ? 15.054 -12.000 -5.006 1.00 92.00 88 PHE A N 1
ATOM 736 C CA . PHE A 1 88 ? 14.388 -13.250 -4.634 1.00 92.00 88 PHE A CA 1
ATOM 737 C C . PHE A 1 88 ? 14.052 -14.109 -5.862 1.00 92.00 88 PHE A C 1
ATOM 739 O O . PHE A 1 88 ? 12.882 -14.367 -6.142 1.00 92.00 88 PHE A O 1
ATOM 746 N N . PRO A 1 89 ? 15.059 -14.594 -6.617 1.00 90.44 89 PRO A N 1
ATOM 747 C CA . PRO A 1 89 ? 14.835 -15.239 -7.913 1.00 90.44 89 PRO A CA 1
ATOM 748 C C . PRO A 1 89 ? 14.087 -16.579 -7.830 1.00 90.44 89 PRO A C 1
ATOM 750 O O . PRO A 1 89 ? 13.517 -17.005 -8.842 1.00 90.44 89 PRO A O 1
ATOM 753 N N . SER A 1 90 ? 14.116 -17.231 -6.662 1.00 90.62 90 SER A N 1
ATOM 754 C CA . SER A 1 90 ? 13.431 -18.493 -6.354 1.00 90.62 90 SER A CA 1
ATOM 755 C C . SER A 1 90 ? 12.010 -18.314 -5.818 1.00 90.62 90 SER A C 1
ATOM 757 O O . SER A 1 90 ? 11.315 -19.308 -5.646 1.00 90.62 90 SER A O 1
ATOM 759 N N . VAL A 1 91 ? 11.578 -17.083 -5.531 1.00 92.94 91 VAL A N 1
ATOM 760 C CA . VAL A 1 91 ? 10.227 -16.803 -5.038 1.00 92.94 91 VAL A CA 1
ATOM 761 C C . VAL A 1 91 ? 9.321 -16.515 -6.229 1.00 92.94 91 VAL A C 1
ATOM 763 O O . VAL A 1 91 ? 9.630 -15.664 -7.062 1.00 92.94 91 VAL A O 1
ATOM 766 N N . ASP A 1 92 ? 8.189 -17.211 -6.311 1.00 95.75 92 ASP A N 1
ATOM 767 C CA . ASP A 1 92 ? 7.270 -17.068 -7.445 1.00 95.75 92 ASP A CA 1
ATOM 768 C C . ASP A 1 92 ? 6.398 -15.815 -7.343 1.00 95.75 92 ASP A C 1
ATOM 770 O O . ASP A 1 92 ? 6.123 -15.158 -8.353 1.00 95.75 92 ASP A O 1
ATOM 774 N N . ALA A 1 93 ? 5.946 -15.503 -6.127 1.00 96.81 93 ALA A N 1
ATOM 775 C CA . ALA A 1 93 ? 5.069 -14.386 -5.826 1.00 96.81 93 ALA A CA 1
ATOM 776 C C . ALA A 1 93 ? 5.286 -13.872 -4.397 1.00 96.81 93 ALA A C 1
ATOM 778 O O . ALA A 1 93 ? 5.573 -14.642 -3.476 1.00 96.81 93 ALA A O 1
ATOM 779 N N . ALA A 1 94 ? 5.109 -12.568 -4.213 1.00 96.94 94 ALA A N 1
ATOM 780 C CA . ALA A 1 94 ? 5.215 -11.908 -2.921 1.00 96.94 94 ALA A CA 1
ATOM 781 C C . ALA A 1 94 ? 4.246 -10.726 -2.824 1.00 96.94 94 ALA A C 1
ATOM 783 O O . ALA A 1 94 ? 3.809 -10.179 -3.835 1.00 96.94 94 ALA A O 1
ATOM 784 N N . ILE A 1 95 ? 3.944 -10.302 -1.602 1.00 98.00 95 ILE A N 1
ATOM 785 C CA . ILE A 1 95 ? 3.265 -9.037 -1.330 1.00 98.00 95 ILE A CA 1
ATOM 786 C C . ILE A 1 95 ? 4.232 -8.149 -0.560 1.00 98.00 95 ILE A C 1
ATOM 788 O O . ILE A 1 95 ? 4.635 -8.493 0.551 1.00 98.00 95 ILE A O 1
ATOM 792 N N . TYR A 1 96 ? 4.590 -7.017 -1.160 1.00 96.88 96 TYR A N 1
ATOM 793 C CA . TYR A 1 96 ? 5.269 -5.918 -0.485 1.00 96.88 96 TYR A CA 1
ATOM 794 C C . TYR A 1 96 ? 4.263 -5.173 0.397 1.00 96.88 96 TYR A C 1
ATOM 796 O O . TYR A 1 96 ? 3.179 -4.809 -0.076 1.00 96.88 96 TYR A O 1
ATOM 804 N N . VAL A 1 97 ? 4.656 -4.874 1.635 1.00 96.25 97 VAL A N 1
ATOM 805 C CA . VAL A 1 97 ? 3.931 -3.960 2.523 1.00 96.25 97 VAL A CA 1
ATOM 806 C C . VAL A 1 97 ? 4.876 -2.951 3.181 1.00 96.25 97 VAL A C 1
ATOM 808 O O . VAL A 1 97 ? 5.971 -3.302 3.628 1.00 96.25 97 VAL A O 1
ATOM 811 N N . ASP A 1 98 ? 4.448 -1.688 3.257 1.00 94.31 98 ASP A N 1
ATOM 812 C CA . ASP A 1 98 ? 5.113 -0.689 4.098 1.00 94.31 98 ASP A CA 1
ATOM 813 C C . ASP A 1 98 ? 5.022 -1.111 5.581 1.00 94.31 98 ASP A C 1
ATOM 815 O O . ASP A 1 98 ? 4.168 -1.900 5.992 1.00 94.31 98 ASP A O 1
ATOM 819 N N . THR A 1 99 ? 5.948 -0.622 6.404 1.00 91.31 99 THR A N 1
ATOM 820 C CA . THR A 1 99 ? 6.074 -1.054 7.808 1.00 91.31 99 THR A CA 1
ATOM 821 C C . THR A 1 99 ? 5.100 -0.364 8.760 1.00 91.31 99 THR A C 1
ATOM 823 O O . THR A 1 99 ? 4.949 -0.794 9.899 1.00 91.31 99 THR A O 1
ATOM 826 N N . ASP A 1 100 ? 4.416 0.685 8.309 1.00 94.00 100 ASP A N 1
ATOM 827 C CA . ASP A 1 100 ? 3.409 1.441 9.051 1.00 94.00 100 ASP A CA 1
ATOM 828 C C . ASP A 1 100 ? 1.977 1.058 8.635 1.00 94.00 100 ASP A C 1
ATOM 830 O O . ASP A 1 100 ? 1.097 1.915 8.524 1.00 94.00 100 ASP A O 1
ATOM 834 N N . LEU A 1 101 ? 1.725 -0.238 8.419 1.00 96.56 101 LEU A N 1
ATOM 835 C CA . LEU A 1 101 ? 0.401 -0.784 8.111 1.00 96.56 101 LEU A CA 1
ATOM 836 C C . LEU A 1 101 ? -0.203 -1.562 9.283 1.00 96.56 101 LEU A C 1
ATOM 838 O O . LEU A 1 101 ? 0.492 -2.263 10.014 1.00 96.56 101 LEU A O 1
ATOM 842 N N . ILE A 1 102 ? -1.529 -1.505 9.396 1.00 97.06 102 ILE A N 1
ATOM 843 C CA . ILE A 1 102 ? -2.331 -2.334 10.299 1.00 97.06 102 ILE A CA 1
ATOM 844 C C . ILE A 1 102 ? -3.346 -3.112 9.470 1.00 97.06 102 ILE A C 1
ATOM 846 O O . ILE A 1 102 ? -4.171 -2.525 8.767 1.00 97.06 102 ILE A O 1
ATOM 850 N N . PHE A 1 103 ? -3.311 -4.434 9.595 1.00 97.00 103 PHE A N 1
ATOM 851 C CA . PHE A 1 103 ? -4.292 -5.328 8.993 1.00 97.00 103 PHE A CA 1
ATOM 852 C C . PHE A 1 103 ? -5.546 -5.395 9.873 1.00 97.00 103 PHE A C 1
ATOM 854 O O . PHE A 1 103 ? -5.485 -5.789 11.034 1.00 97.00 103 PHE A O 1
ATOM 861 N N . LEU A 1 104 ? -6.687 -5.003 9.310 1.00 97.69 104 LEU A N 1
ATOM 862 C CA . LEU A 1 104 ? -8.018 -5.119 9.921 1.00 97.69 104 LEU A CA 1
ATOM 863 C C . LEU A 1 104 ? -8.822 -6.291 9.322 1.00 97.69 104 LEU A C 1
ATOM 865 O O . LEU A 1 104 ? -9.847 -6.687 9.876 1.00 97.69 104 LEU A O 1
ATOM 869 N N . SER A 1 105 ? -8.332 -6.849 8.212 1.00 96.44 105 SER A N 1
ATOM 870 C CA . SER A 1 105 ? -8.728 -8.128 7.614 1.00 96.44 105 SER A CA 1
ATOM 871 C C . SER A 1 105 ? -7.552 -9.119 7.654 1.00 96.44 105 SER A C 1
ATOM 873 O O . SER A 1 105 ? -6.399 -8.681 7.703 1.00 96.44 105 SER A O 1
ATOM 875 N N . PRO A 1 106 ? -7.800 -10.441 7.599 1.00 94.31 106 PRO A N 1
ATOM 876 C CA . PRO A 1 106 ? -6.754 -11.453 7.490 1.00 94.31 106 PRO A CA 1
ATOM 877 C C . PRO A 1 106 ? -5.812 -11.199 6.297 1.00 94.31 106 PRO A C 1
ATOM 879 O O . PRO A 1 106 ? -6.292 -10.929 5.192 1.00 94.31 106 PRO A O 1
ATOM 882 N N . PRO A 1 107 ? -4.481 -11.319 6.464 1.00 94.31 107 PRO A N 1
ATOM 883 C CA . PRO A 1 107 ? -3.531 -11.236 5.351 1.00 94.31 107 PRO A CA 1
ATOM 884 C C . PRO A 1 107 ? -3.794 -12.265 4.241 1.00 94.31 107 PRO A C 1
ATOM 886 O O . PRO A 1 107 ? -3.450 -12.033 3.083 1.00 94.31 107 PRO A O 1
ATOM 889 N N . GLU A 1 108 ? -4.424 -13.394 4.572 1.00 95.12 108 GLU A N 1
ATOM 890 C CA . GLU A 1 108 ? -4.835 -14.420 3.615 1.00 95.12 108 GLU A CA 1
ATOM 891 C C . GLU A 1 108 ? -5.864 -13.900 2.600 1.00 95.12 108 GLU A C 1
ATOM 893 O O . GLU A 1 108 ? -5.810 -14.294 1.434 1.00 95.12 108 GLU A O 1
ATOM 898 N N . ASP A 1 109 ? -6.744 -12.978 3.004 1.00 97.06 109 ASP A N 1
ATOM 899 C CA . ASP A 1 109 ? -7.717 -12.357 2.100 1.00 97.06 109 ASP A CA 1
ATOM 900 C C . ASP A 1 109 ? -7.008 -11.440 1.095 1.00 97.06 109 ASP A C 1
ATOM 902 O O . ASP A 1 109 ? -7.340 -11.447 -0.089 1.00 97.06 109 ASP A O 1
ATOM 906 N N . LEU A 1 110 ? -5.973 -10.711 1.538 1.00 97.75 110 LEU A N 1
ATOM 907 C CA . LEU A 1 110 ? -5.119 -9.939 0.633 1.00 97.75 110 LEU A CA 1
ATOM 908 C C . LEU A 1 110 ? -4.398 -10.885 -0.335 1.00 97.75 110 LEU A C 1
ATOM 910 O O . LEU A 1 110 ? -4.381 -10.637 -1.536 1.00 97.75 110 LEU A O 1
ATOM 914 N N . TRP A 1 111 ? -3.831 -11.993 0.154 1.00 97.94 111 TRP A N 1
ATOM 915 C CA . TRP A 1 111 ? -3.173 -12.992 -0.696 1.00 97.94 111 TRP A CA 1
ATOM 916 C C . TRP A 1 111 ? -4.107 -13.578 -1.760 1.00 97.94 111 TRP A C 1
ATOM 918 O O . TRP A 1 111 ? -3.691 -13.789 -2.901 1.00 97.94 111 TRP A O 1
ATOM 928 N N . ALA A 1 112 ? -5.377 -13.803 -1.419 1.00 98.00 112 ALA A N 1
ATOM 929 C CA . ALA A 1 112 ? -6.372 -14.337 -2.342 1.00 98.00 112 ALA A CA 1
ATOM 930 C C . ALA A 1 112 ? -6.621 -13.434 -3.566 1.00 98.00 112 ALA A C 1
ATOM 932 O O . ALA A 1 112 ? -7.044 -13.942 -4.604 1.00 98.00 112 ALA A O 1
ATOM 933 N N . GLU A 1 113 ? -6.291 -12.138 -3.511 1.00 98.25 113 GLU A N 1
ATOM 934 C CA . GLU A 1 113 ? -6.398 -11.230 -4.663 1.00 98.25 113 GLU A CA 1
ATOM 935 C C . GLU A 1 113 ? -5.537 -11.674 -5.862 1.00 98.25 113 GLU A C 1
ATOM 937 O O . GLU A 1 113 ? -5.918 -11.412 -7.001 1.00 98.25 113 GLU A O 1
ATOM 942 N N . PHE A 1 114 ? -4.452 -12.440 -5.657 1.00 98.19 114 PHE A N 1
ATOM 943 C CA . PHE A 1 114 ? -3.702 -13.050 -6.769 1.00 98.19 114 PHE A CA 1
ATOM 944 C C . PHE A 1 114 ? -4.570 -13.948 -7.660 1.00 98.19 114 PHE A C 1
ATOM 946 O O . PHE A 1 114 ? -4.293 -14.079 -8.847 1.00 98.19 114 PHE A O 1
ATOM 953 N N . GLN A 1 115 ? -5.622 -14.568 -7.115 1.00 97.75 115 GLN A N 1
ATOM 954 C CA . GLN A 1 115 ? -6.519 -15.442 -7.883 1.00 97.75 115 GLN A CA 1
ATOM 955 C C . GLN A 1 115 ? -7.380 -14.668 -8.884 1.00 97.75 115 GLN A C 1
ATOM 957 O O . GLN A 1 115 ? -7.961 -15.272 -9.782 1.00 97.75 115 GLN A O 1
ATOM 962 N N . LYS A 1 116 ? -7.472 -13.344 -8.727 1.00 98.38 116 LYS A N 1
ATOM 963 C CA . LYS A 1 116 ? -8.186 -12.460 -9.649 1.00 98.38 116 LYS A CA 1
ATOM 964 C C . LYS A 1 116 ? -7.299 -11.968 -10.787 1.00 98.38 116 LYS A C 1
ATOM 966 O O . LYS A 1 116 ? -7.806 -11.280 -11.668 1.00 98.38 116 LYS A O 1
ATOM 971 N N . PHE A 1 117 ? -6.005 -12.301 -10.763 1.00 98.38 117 PHE A N 1
ATOM 972 C CA . PHE A 1 117 ? -5.109 -11.941 -11.847 1.00 98.38 117 PHE A CA 1
ATOM 973 C C . PHE A 1 117 ? -5.500 -12.729 -13.091 1.00 98.38 117 PHE A C 1
ATOM 975 O O . PHE A 1 117 ? -5.695 -13.946 -13.032 1.00 98.38 117 PHE A O 1
ATOM 982 N N . ASP A 1 118 ? -5.557 -12.046 -14.223 1.00 97.75 118 ASP A N 1
ATOM 983 C CA . ASP A 1 118 ? -5.635 -12.703 -15.519 1.00 97.75 118 ASP A CA 1
ATOM 984 C C . ASP A 1 118 ? -4.277 -13.323 -15.910 1.00 97.75 118 ASP A C 1
ATOM 986 O O . ASP A 1 118 ? -3.383 -13.546 -15.084 1.00 97.75 118 ASP A O 1
ATOM 990 N N . GLU A 1 119 ? -4.112 -13.674 -17.182 1.00 96.38 119 GLU A N 1
ATOM 991 C CA . GLU A 1 119 ? -2.886 -14.287 -17.686 1.00 96.38 119 GLU A CA 1
ATOM 992 C C . GLU A 1 119 ? -1.700 -13.316 -17.828 1.00 96.38 119 GLU A C 1
ATOM 994 O O . GLU A 1 119 ? -0.555 -13.773 -17.799 1.00 96.38 119 GLU A O 1
ATOM 999 N N . VAL A 1 120 ? -1.940 -12.000 -17.907 1.00 97.31 120 VAL A N 1
ATOM 1000 C CA . VAL A 1 120 ? -0.905 -10.984 -18.176 1.00 97.31 120 VAL A CA 1
ATOM 1001 C C . VAL A 1 120 ? -0.506 -10.169 -16.948 1.00 97.31 120 VAL A C 1
ATOM 1003 O O . VAL A 1 120 ? 0.635 -9.713 -16.864 1.00 97.31 120 VAL A O 1
ATOM 1006 N N . GLN A 1 121 ? -1.396 -10.008 -15.968 1.00 98.62 121 GLN A N 1
ATOM 1007 C CA . GLN A 1 121 ? -1.142 -9.168 -14.799 1.00 98.62 121 GLN A CA 1
ATOM 1008 C C . GLN A 1 121 ? 0.057 -9.665 -13.981 1.00 98.62 121 GLN A C 1
ATOM 1010 O O . GLN A 1 121 ? 0.190 -10.855 -13.671 1.00 98.62 121 GLN A O 1
ATOM 1015 N N . VAL A 1 122 ? 0.947 -8.738 -13.621 1.00 98.50 122 VAL A N 1
ATOM 1016 C CA . VAL A 1 122 ? 2.169 -9.031 -12.849 1.00 98.50 122 VAL A CA 1
ATOM 1017 C C . VAL A 1 122 ? 2.155 -8.405 -11.468 1.00 98.50 122 VAL A C 1
ATOM 1019 O O . VAL A 1 122 ? 2.919 -8.828 -10.606 1.00 98.50 122 VAL A O 1
ATOM 1022 N N . ALA A 1 123 ? 1.314 -7.402 -11.247 1.00 98.50 123 ALA A N 1
ATOM 1023 C CA . ALA A 1 123 ? 1.237 -6.698 -9.984 1.00 98.50 123 ALA A CA 1
ATOM 1024 C C . ALA A 1 123 ? -0.195 -6.289 -9.661 1.00 98.50 123 ALA A C 1
ATOM 1026 O O . ALA A 1 123 ? -1.039 -6.194 -10.553 1.00 98.50 123 ALA A O 1
ATOM 1027 N N . ALA A 1 124 ? -0.432 -5.984 -8.388 1.00 98.75 124 ALA A N 1
ATOM 1028 C CA . ALA A 1 124 ? -1.636 -5.293 -7.960 1.00 98.75 124 ALA A CA 1
ATOM 1029 C C . ALA A 1 124 ? -1.328 -4.219 -6.933 1.00 98.75 124 ALA A C 1
ATOM 1031 O O . ALA A 1 124 ? -0.457 -4.402 -6.085 1.00 98.75 124 ALA A O 1
ATOM 1032 N N . MET A 1 125 ? -2.029 -3.092 -7.027 1.00 98.69 125 MET A N 1
ATOM 1033 C CA . MET A 1 125 ? -1.837 -1.922 -6.169 1.00 98.69 125 MET A CA 1
ATOM 1034 C C . MET A 1 125 ? -3.167 -1.198 -5.975 1.00 98.69 125 MET A C 1
ATOM 1036 O O . MET A 1 125 ? -4.018 -1.209 -6.860 1.00 98.69 125 MET A O 1
ATOM 1040 N N . ALA A 1 126 ? -3.338 -0.541 -4.831 1.00 98.44 126 ALA A N 1
ATOM 1041 C CA . ALA A 1 126 ? -4.536 0.245 -4.541 1.00 98.44 126 ALA A CA 1
ATOM 1042 C C . ALA A 1 126 ? -4.419 1.694 -5.062 1.00 98.44 126 ALA A C 1
ATOM 1044 O O . ALA A 1 126 ? -3.312 2.258 -5.095 1.00 98.44 126 ALA A O 1
ATOM 1045 N N . PRO A 1 127 ? -5.546 2.344 -5.408 1.00 98.12 127 PRO A N 1
ATOM 1046 C CA . PRO A 1 127 ? -5.547 3.702 -5.938 1.00 98.12 127 PRO A CA 1
ATOM 1047 C C . PRO A 1 127 ? -5.085 4.743 -4.902 1.00 98.12 127 PRO A C 1
ATOM 1049 O O . PRO A 1 127 ? -5.310 4.633 -3.693 1.00 98.12 127 PRO A O 1
ATOM 1052 N N . CYS A 1 128 ? -4.437 5.809 -5.376 1.00 97.00 128 CYS A N 1
ATOM 1053 C CA . CYS A 1 128 ? -3.861 6.854 -4.534 1.00 97.00 128 CYS A CA 1
ATOM 1054 C C . CYS A 1 128 ? -4.896 7.894 -4.079 1.00 97.00 128 CYS A C 1
ATOM 1056 O O . CYS A 1 128 ? -4.755 8.432 -2.980 1.00 97.00 128 CYS A O 1
ATOM 1058 N N . LEU A 1 129 ? -5.914 8.203 -4.892 1.00 95.12 129 LEU A N 1
ATOM 1059 C CA . LEU A 1 129 ? -7.082 9.030 -4.521 1.00 95.12 129 LEU A CA 1
ATOM 1060 C C . LEU A 1 129 ? -6.779 10.433 -3.932 1.00 95.12 129 LEU A C 1
ATOM 1062 O O . LEU A 1 129 ? -7.650 11.065 -3.333 1.00 95.12 129 LEU A O 1
ATOM 1066 N N . TYR A 1 130 ? -5.548 10.939 -4.073 1.00 92.44 130 TYR A N 1
ATOM 1067 C CA . TYR A 1 130 ? -5.119 12.197 -3.443 1.00 92.44 130 TYR A CA 1
ATOM 1068 C C . TYR A 1 130 ? -4.072 12.978 -4.240 1.00 92.44 130 TYR A C 1
ATOM 1070 O O . TYR A 1 130 ? -4.165 14.201 -4.344 1.00 92.44 130 TYR A O 1
ATOM 1078 N N . HIS A 1 131 ? -3.043 12.301 -4.760 1.00 94.31 131 HIS A N 1
ATOM 1079 C CA . HIS A 1 131 ? -1.877 12.976 -5.334 1.00 94.31 131 HIS A CA 1
ATOM 1080 C C . HIS A 1 131 ? -1.955 13.130 -6.857 1.00 94.31 131 HIS A C 1
ATOM 1082 O O . HIS A 1 131 ? -1.881 14.257 -7.353 1.00 94.31 131 HIS A O 1
ATOM 1088 N N . TYR A 1 132 ? -2.089 12.021 -7.590 1.00 96.38 132 TYR A N 1
ATOM 1089 C CA . TYR A 1 132 ? -1.808 11.996 -9.030 1.00 96.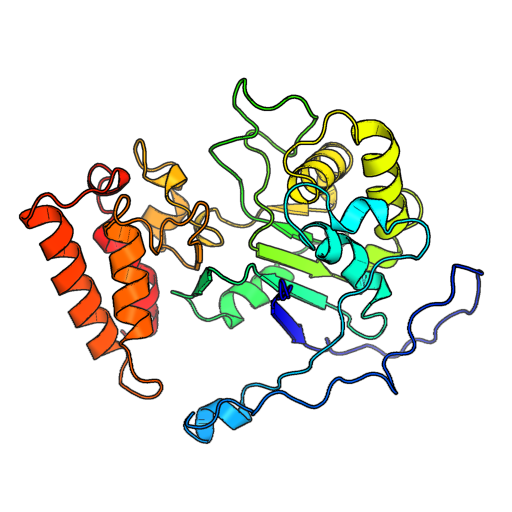38 132 TYR A CA 1
ATOM 1090 C C . TYR A 1 132 ? -2.846 12.717 -9.889 1.00 96.38 132 TYR A C 1
ATOM 1092 O O . TYR A 1 132 ? -2.457 13.426 -10.812 1.00 96.38 132 TYR A O 1
ATOM 1100 N N . GLY A 1 133 ? -4.126 12.652 -9.515 1.00 91.88 133 GLY A N 1
ATOM 1101 C CA . GLY A 1 133 ? -5.203 13.413 -10.164 1.00 91.88 133 GLY A CA 1
ATOM 1102 C C . GLY A 1 133 ? -5.228 14.913 -9.822 1.00 91.88 133 GLY A C 1
ATOM 1103 O O . GLY A 1 133 ? -6.189 15.603 -10.144 1.00 91.88 133 GLY A O 1
ATOM 1104 N N . SER A 1 134 ? -4.212 15.440 -9.126 1.00 92.88 134 SER A N 1
ATOM 1105 C CA . SER A 1 134 ? -4.139 16.852 -8.725 1.00 92.88 134 SER A CA 1
ATOM 1106 C C . SER A 1 134 ? -3.042 17.613 -9.473 1.00 92.88 134 SER A C 1
ATOM 1108 O O . SER A 1 134 ? -2.084 17.032 -9.981 1.00 92.88 134 SER A O 1
ATOM 1110 N N . PHE A 1 135 ? -3.096 18.948 -9.430 1.00 93.06 135 PHE A N 1
ATOM 1111 C CA . PHE A 1 135 ? -2.083 19.837 -10.023 1.00 93.06 135 PHE A CA 1
ATOM 1112 C C . PHE A 1 135 ? -0.649 19.631 -9.493 1.00 93.06 135 PHE A C 1
ATOM 1114 O O . PHE A 1 135 ? 0.302 20.183 -10.058 1.00 93.06 135 PHE A O 1
ATOM 1121 N N . ARG A 1 136 ? -0.482 18.889 -8.389 1.00 91.12 136 ARG A N 1
ATOM 1122 C CA . ARG A 1 136 ? 0.813 18.601 -7.755 1.00 91.12 136 ARG A CA 1
ATOM 1123 C C . ARG A 1 136 ? 1.641 17.612 -8.561 1.00 91.12 136 ARG A C 1
ATOM 1125 O O . ARG A 1 136 ? 2.869 17.709 -8.542 1.00 91.12 136 ARG A O 1
ATOM 1132 N N . ASN A 1 137 ? 0.975 16.694 -9.254 1.00 95.25 137 ASN A N 1
ATOM 1133 C CA . ASN A 1 137 ? 1.633 15.701 -10.075 1.00 95.25 137 ASN A CA 1
ATOM 1134 C C . ASN A 1 137 ? 2.128 16.319 -11.391 1.00 95.25 137 ASN A C 1
ATOM 1136 O O . ASN A 1 137 ? 1.519 17.236 -11.948 1.00 95.25 137 ASN A O 1
ATOM 1140 N N . LYS A 1 138 ? 3.284 15.841 -11.855 1.00 93.62 138 LYS A N 1
ATOM 1141 C CA . LYS A 1 138 ? 3.968 16.317 -13.066 1.00 93.62 138 LYS A CA 1
ATOM 1142 C C . LYS A 1 138 ? 4.505 15.173 -13.922 1.00 93.62 138 LYS A C 1
ATOM 1144 O O . LYS A 1 138 ? 5.289 15.435 -14.837 1.00 93.62 138 LYS A O 1
ATOM 1149 N N . VAL A 1 139 ? 4.124 13.931 -13.637 1.00 97.12 139 VAL A N 1
ATOM 1150 C CA . VAL A 1 139 ? 4.523 12.745 -14.402 1.00 97.12 139 VAL A CA 1
ATOM 1151 C C . VAL A 1 139 ? 3.288 11.971 -14.876 1.00 97.12 139 VAL A C 1
ATOM 1153 O O . VAL A 1 139 ? 2.224 12.127 -14.274 1.00 97.12 139 VAL A O 1
ATOM 1156 N N . PRO A 1 140 ? 3.392 11.172 -15.953 1.00 98.06 140 PRO A N 1
ATOM 1157 C CA . PRO A 1 140 ? 2.337 10.227 -16.317 1.00 98.06 140 PRO A CA 1
ATOM 1158 C C . PRO A 1 140 ? 2.003 9.280 -15.158 1.00 98.06 140 PRO A C 1
ATOM 1160 O O . PRO A 1 140 ? 2.877 8.971 -14.349 1.00 98.06 140 PRO A O 1
ATOM 1163 N N . PHE A 1 141 ? 0.750 8.844 -15.059 1.00 98.56 141 PHE A N 1
ATOM 1164 C CA . PHE A 1 141 ? 0.283 8.019 -13.946 1.00 98.56 141 PHE A CA 1
ATOM 1165 C C . PHE A 1 141 ? -0.866 7.105 -14.358 1.00 98.56 141 PHE A C 1
ATOM 1167 O O . PHE A 1 141 ? -1.570 7.395 -15.318 1.00 98.56 141 PHE A O 1
ATOM 1174 N N . TYR A 1 142 ? -1.032 6.001 -13.638 1.00 98.56 142 TYR A N 1
ATOM 1175 C CA . TYR A 1 142 ? -2.040 4.994 -13.951 1.00 98.56 142 TYR A CA 1
ATOM 1176 C C . TYR A 1 142 ? -3.462 5.469 -13.619 1.00 98.56 142 TYR A C 1
ATOM 1178 O O . TYR A 1 142 ? -3.696 6.046 -12.553 1.00 98.56 14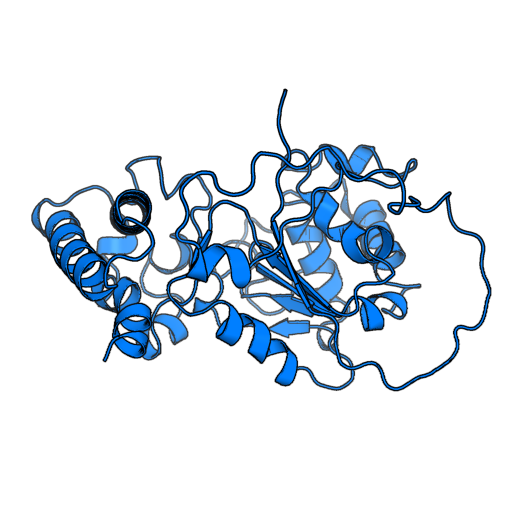2 TYR A O 1
ATOM 1186 N N . GLY A 1 143 ? -4.411 5.174 -14.512 1.00 96.88 143 GLY A N 1
ATOM 1187 C CA . GLY A 1 143 ? -5.829 5.487 -14.327 1.00 96.88 143 GLY A CA 1
ATOM 1188 C C . GLY A 1 143 ? -6.091 6.972 -14.053 1.00 96.88 143 GLY A C 1
ATOM 1189 O O . GLY A 1 143 ? -5.344 7.848 -14.486 1.00 96.88 143 GLY A O 1
ATOM 1190 N N . ASP A 1 144 ? -7.145 7.254 -13.287 1.00 95.00 144 ASP A N 1
ATOM 1191 C CA . ASP A 1 144 ? -7.581 8.632 -13.013 1.00 95.00 144 ASP A CA 1
ATOM 1192 C C . ASP A 1 144 ? -6.955 9.233 -11.752 1.00 95.00 144 ASP A C 1
ATOM 1194 O O . ASP A 1 144 ? -6.890 10.454 -11.582 1.00 95.00 144 ASP A O 1
ATOM 1198 N N . THR A 1 145 ? -6.489 8.386 -10.831 1.00 96.69 145 THR A N 1
ATOM 1199 C CA . THR A 1 145 ? -6.056 8.840 -9.499 1.00 96.69 145 THR A CA 1
ATOM 1200 C C . THR A 1 145 ? -4.657 8.390 -9.107 1.00 96.69 145 THR A C 1
ATOM 1202 O O . THR A 1 145 ? -4.176 8.794 -8.039 1.00 96.69 145 THR A O 1
ATOM 1205 N N . GLY A 1 146 ? -3.986 7.632 -9.980 1.00 98.19 146 GLY A N 1
ATOM 1206 C CA . GLY A 1 146 ? -2.703 6.992 -9.720 1.00 98.19 146 GLY A CA 1
ATOM 1207 C C . GLY A 1 146 ? -2.784 5.927 -8.635 1.00 98.19 146 GLY A C 1
ATOM 1208 O O . GLY A 1 146 ? -3.837 5.670 -8.061 1.00 98.19 146 GLY A O 1
ATOM 1209 N N . LEU A 1 147 ? -1.638 5.349 -8.302 1.00 98.44 147 LEU A N 1
ATOM 1210 C CA . LEU A 1 147 ? -1.498 4.228 -7.369 1.00 98.44 147 LEU A CA 1
ATOM 1211 C C . LEU A 1 147 ? -0.680 4.631 -6.146 1.00 98.44 147 LEU A C 1
ATOM 1213 O O . LEU A 1 147 ? 0.181 5.513 -6.240 1.00 98.44 147 LEU A O 1
ATOM 1217 N N . ASN A 1 148 ? -0.921 3.989 -5.003 1.00 98.00 148 ASN A N 1
ATOM 1218 C CA . ASN A 1 148 ? -0.047 4.108 -3.837 1.00 98.00 148 ASN A CA 1
ATOM 1219 C C . ASN A 1 148 ? 0.796 2.843 -3.646 1.00 98.00 148 ASN A C 1
ATOM 1221 O O . ASN A 1 148 ? 0.272 1.737 -3.699 1.00 98.00 148 ASN A O 1
ATOM 1225 N N . ALA A 1 149 ? 2.094 3.023 -3.390 1.00 96.19 149 ALA A N 1
ATOM 1226 C CA . ALA A 1 149 ? 3.066 1.930 -3.331 1.00 96.19 149 ALA A CA 1
ATOM 1227 C C . ALA A 1 149 ? 3.106 1.160 -2.003 1.00 96.19 149 ALA A C 1
ATOM 1229 O O . ALA A 1 149 ? 3.853 0.192 -1.908 1.00 96.19 149 ALA A O 1
ATOM 1230 N N . GLY A 1 150 ? 2.321 1.554 -0.994 1.00 95.88 150 GLY A N 1
ATOM 1231 C CA . GLY A 1 150 ? 2.410 0.954 0.340 1.00 95.88 150 GLY A CA 1
ATOM 1232 C C . GLY A 1 150 ? 1.955 -0.498 0.439 1.00 95.88 150 GLY A C 1
ATOM 1233 O O . GLY A 1 150 ? 2.370 -1.190 1.359 1.00 95.88 150 GLY A O 1
ATOM 1234 N N . VAL A 1 151 ? 1.155 -0.976 -0.514 1.00 98.00 151 VAL A N 1
ATOM 1235 C CA . VAL A 1 151 ? 0.796 -2.391 -0.662 1.00 98.00 151 VAL A CA 1
ATOM 1236 C C . VAL A 1 151 ? 0.934 -2.748 -2.131 1.00 98.00 151 VAL A C 1
ATOM 1238 O O . VAL A 1 151 ? 0.366 -2.058 -2.983 1.00 98.00 151 VAL A O 1
ATOM 1241 N N . MET A 1 152 ? 1.693 -3.801 -2.424 1.00 98.25 152 MET A N 1
ATOM 1242 C CA . MET A 1 152 ? 1.900 -4.248 -3.794 1.00 98.25 152 MET A CA 1
ATOM 1243 C C . MET A 1 152 ? 2.025 -5.766 -3.876 1.00 98.25 152 MET A C 1
ATOM 1245 O O . MET A 1 152 ? 2.987 -6.350 -3.382 1.00 98.25 152 MET A O 1
ATOM 1249 N N . HIS A 1 153 ? 1.090 -6.404 -4.573 1.00 98.62 153 HIS A N 1
ATOM 1250 C CA . HIS A 1 153 ? 1.262 -7.779 -5.031 1.00 98.62 153 HIS A CA 1
ATOM 1251 C C . HIS A 1 153 ? 2.280 -7.819 -6.159 1.00 98.62 153 HIS A C 1
ATOM 1253 O O . HIS A 1 153 ? 2.283 -6.955 -7.035 1.00 98.62 153 HIS A O 1
ATOM 1259 N N . MET A 1 154 ? 3.114 -8.848 -6.158 1.00 98.44 154 MET A N 1
ATOM 1260 C CA . MET A 1 154 ? 4.179 -9.044 -7.127 1.00 98.44 154 MET A CA 1
ATOM 1261 C C . MET A 1 154 ? 4.191 -10.503 -7.567 1.00 98.44 154 MET A C 1
ATOM 1263 O O . MET A 1 154 ? 4.583 -11.385 -6.809 1.00 98.44 154 MET A O 1
ATOM 1267 N N . ASN A 1 155 ? 3.782 -10.771 -8.804 1.00 98.31 155 ASN A N 1
ATOM 1268 C CA . ASN A 1 155 ? 4.047 -12.042 -9.466 1.00 98.31 155 ASN A CA 1
ATOM 1269 C C . ASN A 1 155 ? 5.475 -11.991 -10.026 1.00 98.31 155 ASN A C 1
ATOM 1271 O O . ASN A 1 155 ? 5.706 -11.601 -11.173 1.00 98.31 155 ASN A O 1
ATOM 1275 N N . LEU A 1 156 ? 6.439 -12.348 -9.177 1.00 97.00 156 LEU A N 1
ATOM 1276 C CA . LEU A 1 156 ? 7.872 -12.262 -9.466 1.00 97.00 156 LEU A CA 1
ATOM 1277 C C . LEU A 1 156 ? 8.276 -13.140 -10.654 1.00 97.00 156 LEU A C 1
ATOM 1279 O O . LEU A 1 156 ? 9.216 -12.807 -11.374 1.00 97.00 156 LEU A O 1
ATOM 1283 N N . THR A 1 157 ? 7.541 -14.227 -10.903 1.00 95.75 157 THR A N 1
ATOM 1284 C CA . THR A 1 157 ? 7.741 -15.061 -12.093 1.00 95.75 157 THR A CA 1
ATOM 1285 C C . THR A 1 157 ? 7.440 -14.283 -13.367 1.00 95.75 157 THR A C 1
ATOM 1287 O O . THR A 1 157 ? 8.324 -14.139 -14.208 1.00 95.75 157 THR A O 1
ATOM 1290 N N . ARG A 1 158 ? 6.230 -13.727 -13.503 1.00 97.12 158 ARG A N 1
ATOM 1291 C CA . ARG A 1 158 ? 5.832 -12.989 -14.715 1.00 97.12 158 ARG A CA 1
ATOM 1292 C C . ARG A 1 158 ? 6.586 -11.670 -14.879 1.00 97.12 158 ARG A C 1
ATOM 1294 O O . ARG A 1 158 ? 6.830 -11.237 -15.999 1.00 97.12 158 ARG A O 1
ATOM 1301 N N . MET A 1 159 ? 7.012 -11.048 -13.778 1.00 97.88 159 MET A N 1
ATOM 1302 C CA . MET A 1 159 ? 7.846 -9.840 -13.809 1.00 97.88 159 MET A CA 1
ATOM 1303 C C . MET A 1 159 ? 9.161 -10.033 -14.586 1.00 97.88 159 MET A C 1
ATOM 1305 O O . MET A 1 159 ? 9.675 -9.067 -15.155 1.00 97.88 159 MET A O 1
ATOM 1309 N N . LYS A 1 160 ? 9.699 -11.259 -14.669 1.00 93.94 160 LYS A N 1
ATOM 1310 C CA . LYS A 1 160 ? 10.912 -11.559 -15.455 1.00 93.94 160 LYS A CA 1
ATOM 1311 C C . LYS A 1 160 ? 10.716 -11.265 -16.948 1.00 93.94 160 LYS A C 1
ATOM 1313 O O . LYS A 1 160 ? 11.622 -10.723 -17.572 1.00 93.94 160 LYS A O 1
ATOM 1318 N N . ASP A 1 161 ? 9.515 -11.517 -17.466 1.00 95.31 161 ASP A N 1
ATOM 1319 C CA . ASP A 1 161 ? 9.156 -11.347 -18.880 1.00 95.31 161 ASP A CA 1
ATOM 1320 C C . ASP A 1 161 ? 8.385 -10.041 -19.153 1.00 95.31 161 ASP A C 1
ATOM 1322 O O . ASP A 1 161 ? 7.824 -9.845 -20.232 1.00 95.31 161 ASP A O 1
ATOM 1326 N N . PHE A 1 162 ? 8.353 -9.120 -18.184 1.00 97.81 162 PHE A N 1
ATOM 1327 C CA . PHE A 1 162 ? 7.645 -7.847 -18.316 1.00 97.81 162 PHE A CA 1
ATOM 1328 C C . PHE A 1 162 ? 8.138 -7.027 -19.535 1.00 97.81 162 PHE A C 1
ATOM 1330 O O . PHE A 1 162 ? 9.345 -6.996 -19.817 1.00 97.81 162 PHE A O 1
ATOM 1337 N N . PRO A 1 163 ? 7.255 -6.303 -20.254 1.00 96.56 163 PRO A N 1
ATOM 1338 C CA . PRO A 1 163 ? 7.642 -5.537 -21.435 1.00 96.56 163 PRO A CA 1
ATOM 1339 C C . PRO A 1 163 ? 8.768 -4.527 -21.200 1.00 96.56 163 PRO A C 1
ATOM 1341 O O . PRO A 1 163 ? 8.777 -3.759 -20.239 1.00 96.56 163 PRO A O 1
ATOM 1344 N N . GLY A 1 164 ? 9.683 -4.440 -22.167 1.00 91.81 164 GLY A N 1
ATOM 1345 C CA . GLY A 1 164 ? 10.853 -3.563 -22.074 1.00 91.81 164 GLY A CA 1
ATOM 1346 C C . GLY A 1 164 ? 12.113 -4.246 -21.539 1.00 91.81 164 GLY A C 1
ATOM 1347 O O . GLY A 1 164 ? 13.016 -3.542 -21.094 1.00 91.81 164 GLY A O 1
ATOM 1348 N N . GLY A 1 165 ? 12.183 -5.578 -21.633 1.00 94.94 165 GLY A N 1
ATOM 1349 C CA . GLY A 1 165 ? 13.361 -6.373 -21.267 1.00 94.94 165 GLY A CA 1
ATOM 1350 C C . GLY A 1 165 ? 13.328 -6.915 -19.837 1.00 94.94 165 GLY A C 1
ATOM 1351 O O . GLY A 1 165 ? 14.387 -7.135 -19.258 1.00 94.94 165 GLY A O 1
ATOM 1352 N N . GLY A 1 166 ? 12.136 -7.088 -19.264 1.00 96.56 166 GLY A N 1
ATOM 1353 C CA . GLY A 1 166 ? 11.923 -7.500 -17.881 1.00 96.56 166 GLY A CA 1
ATOM 1354 C C . GLY A 1 166 ? 11.668 -6.324 -16.937 1.00 96.56 166 GLY A C 1
ATOM 1355 O O . GLY A 1 166 ? 11.928 -5.158 -17.252 1.00 96.56 166 GLY A O 1
ATOM 1356 N N . TRP A 1 167 ? 11.152 -6.641 -15.749 1.00 97.50 167 TRP A N 1
ATOM 1357 C CA . TRP A 1 167 ? 10.705 -5.666 -14.751 1.00 97.50 167 TRP A CA 1
ATOM 1358 C C . TRP A 1 167 ? 11.794 -4.660 -14.375 1.00 97.50 167 TRP A C 1
ATOM 1360 O O . TRP A 1 167 ? 11.563 -3.450 -14.400 1.00 97.50 167 TRP A O 1
ATOM 1370 N N . ILE A 1 168 ? 13.000 -5.142 -14.073 1.00 95.50 168 ILE A N 1
ATOM 1371 C CA . ILE A 1 168 ? 14.123 -4.297 -13.649 1.00 95.50 168 ILE A CA 1
ATOM 1372 C C . ILE A 1 168 ? 14.506 -3.316 -14.754 1.00 95.50 168 ILE A C 1
ATOM 1374 O O . ILE A 1 168 ? 14.531 -2.109 -14.518 1.00 95.50 168 ILE A O 1
ATOM 1378 N N . ALA A 1 169 ? 14.718 -3.808 -15.978 1.00 96.56 169 ALA A N 1
ATOM 1379 C CA . ALA A 1 169 ? 15.076 -2.977 -17.126 1.00 96.56 169 ALA A CA 1
ATOM 1380 C C . ALA A 1 169 ? 14.014 -1.903 -17.415 1.00 96.56 169 ALA A C 1
ATOM 1382 O O . ALA A 1 169 ? 14.347 -0.748 -17.700 1.00 96.56 169 ALA A O 1
ATOM 1383 N N . ALA A 1 170 ? 12.733 -2.253 -17.283 1.00 97.75 170 ALA A N 1
ATOM 1384 C CA . ALA A 1 170 ? 11.637 -1.319 -17.491 1.00 97.75 170 ALA A CA 1
ATOM 1385 C C . ALA A 1 170 ? 11.603 -0.209 -16.421 1.00 97.75 170 ALA A C 1
ATOM 1387 O O . ALA A 1 170 ? 11.526 0.972 -16.772 1.00 97.75 170 ALA A O 1
ATOM 1388 N N . ASN A 1 171 ? 11.748 -0.559 -15.136 1.00 97.25 171 ASN A N 1
ATOM 1389 C CA . ASN A 1 171 ? 11.859 0.411 -14.038 1.00 97.25 171 ASN A CA 1
ATOM 1390 C C . ASN A 1 171 ? 13.083 1.322 -14.206 1.00 97.25 171 ASN A C 1
ATOM 1392 O O . ASN A 1 171 ? 12.985 2.540 -14.057 1.00 97.25 171 ASN A O 1
ATOM 1396 N N . MET A 1 172 ? 14.221 0.738 -14.582 1.00 96.06 172 MET A N 1
ATOM 1397 C CA . MET A 1 172 ? 15.482 1.438 -14.814 1.00 96.06 172 MET A CA 1
ATOM 1398 C C . MET A 1 172 ? 15.352 2.477 -15.927 1.00 96.06 172 MET A C 1
ATOM 1400 O O . MET A 1 172 ? 15.745 3.632 -15.756 1.00 96.06 172 MET A O 1
ATOM 1404 N N . LYS A 1 173 ? 14.701 2.106 -17.032 1.00 97.19 173 LYS A N 1
ATOM 1405 C CA . LYS A 1 173 ? 14.418 3.020 -18.140 1.00 97.19 173 LYS A CA 1
ATOM 1406 C C . LYS A 1 173 ? 13.519 4.184 -17.721 1.00 97.19 173 LYS A C 1
ATOM 1408 O O . LYS A 1 173 ? 13.777 5.321 -18.114 1.00 97.19 173 LYS A O 1
ATOM 1413 N N . VAL A 1 174 ? 12.472 3.925 -16.935 1.00 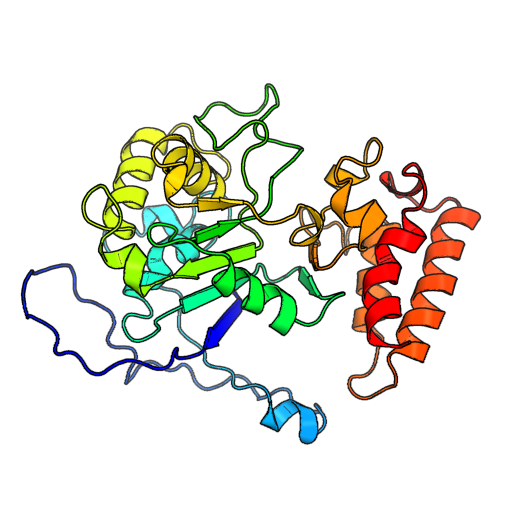97.75 174 VAL A N 1
ATOM 1414 C CA . VAL A 1 174 ? 11.606 4.990 -16.400 1.00 97.75 174 VAL A CA 1
ATOM 1415 C C . VAL A 1 174 ? 12.408 5.924 -15.499 1.00 97.75 174 VAL A C 1
ATOM 1417 O O . VAL A 1 174 ? 12.339 7.142 -15.672 1.00 97.75 174 VAL A O 1
ATOM 1420 N N . PHE A 1 175 ? 13.207 5.372 -14.586 1.00 96.81 175 PHE A N 1
ATOM 1421 C CA . PHE A 1 175 ? 14.069 6.162 -13.717 1.00 96.81 175 PHE A CA 1
ATOM 1422 C C . PHE A 1 175 ? 15.008 7.064 -14.526 1.00 96.81 175 PHE A C 1
ATOM 1424 O O . PHE A 1 175 ? 15.012 8.273 -14.314 1.00 96.81 175 PHE A O 1
ATOM 1431 N N . ASP A 1 176 ? 15.729 6.533 -15.512 1.00 96.62 176 ASP A N 1
ATOM 1432 C CA . ASP A 1 176 ? 16.694 7.321 -16.289 1.00 96.62 176 ASP A CA 1
ATOM 1433 C C . ASP A 1 176 ? 16.050 8.488 -17.046 1.00 96.62 176 ASP A C 1
ATOM 1435 O O . ASP A 1 176 ? 16.607 9.589 -17.083 1.00 96.62 176 ASP A O 1
ATOM 1439 N N . ILE A 1 177 ? 14.850 8.275 -17.593 1.00 97.38 177 ILE A N 1
ATOM 1440 C CA . ILE A 1 177 ? 14.097 9.306 -18.318 1.00 97.38 177 ILE A CA 1
ATOM 1441 C C . ILE A 1 177 ? 13.535 10.362 -17.353 1.00 97.38 177 ILE A C 1
ATOM 1443 O O . ILE A 1 177 ? 13.557 11.559 -17.655 1.00 97.38 177 ILE A O 1
ATOM 1447 N N . PHE A 1 178 ? 13.017 9.943 -16.195 1.00 96.81 178 PHE A N 1
ATOM 1448 C CA . PHE A 1 178 ? 12.219 10.803 -15.319 1.00 96.81 178 PHE A CA 1
ATOM 1449 C C . PHE A 1 178 ? 12.909 11.222 -14.015 1.00 96.81 178 PHE A C 1
ATOM 1451 O O . PHE A 1 178 ? 12.311 12.000 -13.274 1.00 96.81 178 PHE A O 1
ATOM 1458 N N . LYS A 1 179 ? 14.155 10.817 -13.726 1.00 94.94 179 LYS A N 1
ATOM 1459 C CA . LYS A 1 179 ? 14.837 11.077 -12.435 1.00 94.94 179 LYS A CA 1
ATOM 1460 C C . LYS A 1 179 ? 14.890 12.541 -12.000 1.00 94.94 179 LYS A C 1
ATOM 1462 O O . LYS A 1 179 ? 14.916 12.824 -10.810 1.00 94.94 179 LYS A O 1
ATOM 1467 N N . LYS A 1 180 ? 14.846 13.487 -12.946 1.00 94.38 180 LYS A N 1
ATOM 1468 C CA . LYS A 1 180 ? 14.784 14.936 -12.660 1.00 94.38 180 LYS A CA 1
ATOM 1469 C C . LYS A 1 180 ? 13.372 15.459 -12.341 1.00 94.38 180 LYS A C 1
ATOM 1471 O O . LYS A 1 180 ? 13.228 16.606 -11.931 1.00 94.38 180 LYS A O 1
ATOM 1476 N N . ARG A 1 181 ? 12.328 14.664 -12.595 1.00 94.44 181 ARG A N 1
ATOM 1477 C CA . ARG A 1 181 ? 10.903 15.029 -12.479 1.00 94.44 181 ARG A CA 1
ATOM 1478 C C . ARG A 1 181 ? 10.169 14.250 -11.389 1.00 94.44 181 ARG A C 1
ATOM 1480 O O . ARG A 1 181 ? 9.240 14.809 -10.808 1.00 94.44 181 ARG A O 1
ATOM 1487 N N . ILE A 1 182 ? 10.553 12.997 -11.139 1.00 94.44 182 ILE A N 1
ATOM 1488 C CA . ILE A 1 182 ? 9.971 12.177 -10.068 1.00 94.44 182 ILE A CA 1
ATOM 1489 C C . ILE A 1 182 ? 10.262 12.797 -8.697 1.00 94.44 182 ILE A C 1
ATOM 1491 O O . ILE A 1 182 ? 11.356 13.299 -8.442 1.00 94.44 182 ILE A O 1
ATOM 1495 N N . LYS A 1 183 ? 9.265 12.765 -7.814 1.00 93.50 183 LYS A N 1
ATOM 1496 C CA . LYS A 1 183 ? 9.324 13.288 -6.441 1.00 93.50 183 LYS A CA 1
ATOM 1497 C C . LYS A 1 183 ? 9.031 12.214 -5.401 1.00 93.50 183 LYS A C 1
ATOM 1499 O O . LYS A 1 183 ? 9.603 12.266 -4.318 1.00 93.50 183 LYS A O 1
ATOM 1504 N N . LEU A 1 184 ? 8.164 11.257 -5.730 1.00 94.06 184 LEU A N 1
ATOM 1505 C CA . LEU A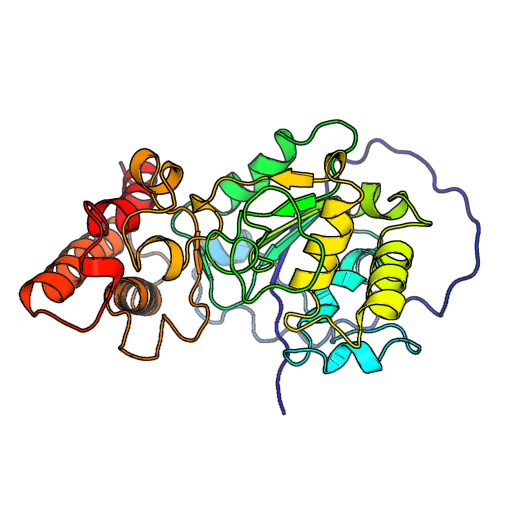 1 184 ? 7.801 10.110 -4.892 1.00 94.06 184 LEU A CA 1
ATOM 1506 C C . LEU A 1 184 ? 8.489 8.825 -5.380 1.00 94.06 184 LEU A C 1
ATOM 1508 O O . LEU A 1 184 ? 7.929 7.748 -5.246 1.00 94.06 184 LEU A O 1
ATOM 1512 N N . ALA A 1 185 ? 9.667 8.983 -5.998 1.00 94.06 185 ALA A N 1
ATOM 1513 C CA . ALA A 1 185 ? 10.587 7.949 -6.475 1.00 94.06 185 ALA A CA 1
ATOM 1514 C C . ALA A 1 185 ? 9.921 6.647 -6.958 1.00 94.06 185 ALA A C 1
ATOM 1516 O O . ALA A 1 185 ? 9.466 6.589 -8.097 1.00 94.06 185 ALA A O 1
ATOM 1517 N N . ASP A 1 186 ? 9.871 5.626 -6.104 1.00 95.19 186 ASP A N 1
ATOM 1518 C CA . ASP A 1 186 ? 9.304 4.303 -6.359 1.00 95.19 186 ASP A CA 1
ATOM 1519 C C . ASP A 1 186 ? 7.851 4.370 -6.832 1.00 95.19 186 ASP A C 1
ATOM 1521 O O . ASP A 1 186 ? 7.511 3.813 -7.875 1.00 95.19 186 ASP A O 1
ATOM 1525 N N . GLN A 1 187 ? 7.012 5.132 -6.135 1.00 97.19 187 GLN A N 1
ATOM 1526 C CA . GLN A 1 187 ? 5.605 5.270 -6.484 1.00 97.19 187 GLN A CA 1
ATOM 1527 C C . GLN A 1 187 ? 5.418 5.979 -7.832 1.00 97.19 187 GLN A C 1
ATOM 1529 O O . GLN A 1 187 ? 4.551 5.584 -8.611 1.00 97.19 187 GLN A O 1
ATOM 1534 N N . ASP A 1 188 ? 6.231 6.998 -8.134 1.00 98.25 188 ASP A N 1
ATOM 1535 C CA . ASP A 1 188 ? 6.177 7.686 -9.430 1.00 98.25 188 ASP A CA 1
ATOM 1536 C C . ASP A 1 188 ? 6.636 6.770 -10.567 1.00 98.25 188 ASP A C 1
ATOM 1538 O O . ASP A 1 188 ? 5.999 6.742 -11.616 1.00 98.25 188 ASP A O 1
ATOM 1542 N N . ILE A 1 189 ? 7.703 5.992 -10.357 1.00 98.38 189 ILE A N 1
ATOM 1543 C CA . ILE A 1 189 ? 8.195 5.024 -11.344 1.00 98.38 189 ILE A CA 1
ATOM 1544 C C . ILE A 1 189 ? 7.105 3.996 -11.664 1.00 98.38 189 ILE A C 1
ATOM 1546 O O . ILE A 1 189 ? 6.798 3.798 -12.839 1.00 98.38 189 ILE A O 1
ATOM 1550 N N . LEU A 1 190 ? 6.472 3.409 -10.642 1.00 98.56 190 LEU A N 1
ATOM 1551 C CA . LEU A 1 190 ? 5.386 2.438 -10.815 1.00 98.56 190 LEU A CA 1
ATOM 1552 C C . LEU A 1 190 ? 4.184 3.055 -11.543 1.00 98.56 190 LEU A C 1
ATOM 1554 O O . LEU A 1 190 ? 3.643 2.455 -12.468 1.00 98.56 190 LEU A O 1
ATOM 1558 N N . ASN A 1 191 ? 3.801 4.285 -11.191 1.00 98.69 191 ASN A N 1
ATOM 1559 C CA . ASN A 1 191 ? 2.712 4.995 -11.863 1.00 98.69 191 ASN A CA 1
ATOM 1560 C C . ASN A 1 191 ? 3.006 5.270 -13.343 1.00 98.69 191 ASN A C 1
ATOM 1562 O O . ASN A 1 191 ? 2.126 5.081 -14.179 1.00 98.69 191 ASN A O 1
ATOM 1566 N N . ILE A 1 192 ? 4.226 5.690 -13.685 1.00 98.69 192 ILE A N 1
ATOM 1567 C CA . ILE A 1 192 ? 4.634 5.914 -15.080 1.00 98.69 192 ILE A CA 1
ATOM 1568 C C . ILE A 1 192 ? 4.691 4.587 -15.845 1.00 98.69 192 ILE A C 1
ATOM 1570 O O . ILE A 1 192 ? 4.311 4.529 -17.016 1.00 98.69 192 ILE A O 1
ATOM 1574 N N . LEU A 1 193 ? 5.170 3.524 -15.195 1.00 98.31 193 LEU A N 1
ATOM 1575 C CA . LEU A 1 193 ? 5.274 2.199 -15.794 1.00 98.31 193 LEU A CA 1
ATOM 1576 C C . LEU A 1 193 ? 3.890 1.656 -16.160 1.00 98.31 193 LEU A C 1
ATOM 1578 O O . LEU A 1 193 ? 3.665 1.294 -17.313 1.00 98.31 193 LEU A O 1
ATOM 1582 N N . PHE A 1 194 ? 2.948 1.677 -15.216 1.00 98.62 194 PHE A N 1
ATOM 1583 C CA . PHE A 1 194 ? 1.587 1.196 -15.450 1.00 98.62 194 PHE A CA 1
ATOM 1584 C C . PHE A 1 194 ? 0.730 2.175 -16.256 1.00 98.62 194 PHE A C 1
ATOM 1586 O O . PHE A 1 194 ? -0.186 1.736 -16.933 1.00 98.62 194 PHE A O 1
ATOM 1593 N N . TYR A 1 195 ? 1.056 3.471 -16.313 1.00 98.50 195 TYR A N 1
ATOM 1594 C CA . TYR A 1 195 ? 0.478 4.356 -17.335 1.00 98.50 195 TYR A CA 1
ATOM 1595 C C . TYR A 1 195 ? 0.755 3.838 -18.754 1.00 98.50 195 TYR A C 1
ATOM 1597 O O . TYR A 1 195 ? -0.098 3.932 -19.632 1.00 98.50 195 TYR A O 1
ATOM 1605 N N . LYS A 1 196 ? 1.959 3.298 -18.983 1.00 98.19 196 LYS A N 1
ATOM 1606 C CA . LYS A 1 196 ? 2.364 2.766 -20.287 1.00 98.19 196 LYS A CA 1
ATOM 1607 C C . LYS A 1 196 ? 1.847 1.347 -20.544 1.00 98.19 196 LYS A C 1
ATOM 1609 O O . LYS A 1 196 ? 1.583 1.019 -21.695 1.00 98.19 196 LYS A O 1
ATOM 1614 N N . TYR A 1 197 ? 1.756 0.530 -19.499 1.00 98.38 197 TYR A N 1
ATOM 1615 C CA . TYR A 1 197 ? 1.372 -0.882 -19.572 1.00 98.38 197 TYR A CA 1
ATOM 1616 C C . TYR A 1 197 ? 0.212 -1.185 -18.606 1.00 98.38 197 TYR A C 1
ATOM 1618 O O . TYR A 1 197 ? 0.398 -1.943 -17.646 1.00 98.38 197 TYR A O 1
ATOM 1626 N N . PRO A 1 198 ? -0.956 -0.540 -18.776 1.00 98.38 198 PRO A N 1
ATOM 1627 C CA . PRO A 1 198 ? -2.047 -0.629 -17.809 1.00 98.38 198 PRO A CA 1
ATOM 1628 C C . PRO A 1 198 ? -2.637 -2.037 -17.671 1.00 98.38 198 PRO A C 1
ATOM 1630 O O . PRO A 1 198 ? -3.119 -2.386 -16.598 1.00 98.38 198 PRO A O 1
ATOM 1633 N N . GLU A 1 199 ? -2.564 -2.857 -18.719 1.00 98.31 199 GLU A N 1
ATOM 1634 C CA . GLU A 1 199 ? -3.048 -4.238 -18.752 1.00 98.31 199 GLU A CA 1
ATOM 1635 C C . GLU A 1 199 ? -2.256 -5.183 -17.833 1.00 98.31 199 GLU A C 1
ATOM 1637 O O . GLU A 1 199 ? -2.767 -6.214 -17.416 1.00 98.31 199 GLU A O 1
ATOM 1642 N N . TYR A 1 200 ? -1.031 -4.814 -17.449 1.00 98.69 200 TYR A N 1
ATOM 1643 C CA . TYR A 1 200 ? -0.186 -5.630 -16.570 1.00 98.69 200 TYR A CA 1
ATOM 1644 C C . TYR A 1 200 ? -0.459 -5.403 -15.074 1.00 98.69 200 TYR A C 1
ATOM 1646 O O . TYR A 1 200 ? 0.210 -6.013 -14.229 1.00 98.69 200 TYR A O 1
ATOM 1654 N N . LEU A 1 201 ? -1.413 -4.534 -14.731 1.00 98.69 201 LEU A N 1
ATOM 1655 C CA . LEU A 1 201 ? -1.803 -4.238 -13.357 1.00 98.69 201 LEU A CA 1
ATOM 1656 C C . LEU A 1 201 ? -3.240 -4.682 -13.082 1.00 98.69 201 LEU A C 1
ATOM 1658 O O . LEU A 1 201 ? -4.161 -4.373 -13.836 1.00 98.69 201 LEU A O 1
ATOM 1662 N N . PHE A 1 202 ? -3.433 -5.334 -11.941 1.00 98.75 202 PHE A N 1
ATOM 1663 C CA . PHE A 1 202 ? -4.736 -5.481 -11.306 1.00 98.75 202 PHE A CA 1
ATOM 1664 C C . PHE A 1 202 ? -4.932 -4.352 -10.277 1.00 98.75 202 PHE A C 1
ATOM 1666 O O . PHE A 1 202 ? -4.188 -4.262 -9.301 1.00 98.75 202 PHE A O 1
ATOM 1673 N N . GLU A 1 203 ? -5.896 -3.448 -10.472 1.00 98.56 203 GLU A N 1
ATOM 1674 C CA . GLU A 1 203 ? -6.166 -2.404 -9.470 1.00 98.56 203 GLU A CA 1
ATOM 1675 C C . GLU A 1 203 ? -6.909 -3.006 -8.262 1.00 98.56 203 GLU A C 1
ATOM 1677 O O . GLU A 1 203 ? -8.019 -3.524 -8.390 1.00 98.56 203 GLU A O 1
ATOM 1682 N N . LEU A 1 204 ? -6.297 -2.933 -7.074 1.00 98.62 204 LEU A N 1
ATOM 1683 C CA . LEU A 1 204 ? -6.921 -3.359 -5.820 1.00 98.62 204 LEU A CA 1
ATOM 1684 C C . LEU A 1 204 ? -8.031 -2.387 -5.406 1.00 98.62 204 LEU A C 1
ATOM 1686 O O . LEU A 1 204 ? -7.958 -1.182 -5.649 1.00 98.62 204 LEU A O 1
ATOM 1690 N N . GLY A 1 205 ? -9.002 -2.893 -4.643 1.00 98.31 205 GLY A N 1
ATOM 1691 C CA . GLY A 1 205 ? -9.946 -2.049 -3.910 1.00 98.31 205 GLY A CA 1
ATOM 1692 C C . GLY A 1 205 ? -9.242 -1.024 -3.008 1.00 98.31 205 GLY A C 1
ATOM 1693 O O . GLY A 1 205 ? -8.191 -1.285 -2.418 1.00 98.31 205 GLY A O 1
ATOM 1694 N N . CYS A 1 206 ? -9.828 0.167 -2.878 1.00 98.19 206 CYS A N 1
ATOM 1695 C CA . CYS A 1 206 ? -9.256 1.272 -2.101 1.00 98.19 206 CYS A CA 1
ATOM 1696 C C . CYS A 1 206 ? -9.150 0.982 -0.588 1.00 98.19 206 CYS A C 1
ATOM 1698 O O . CYS A 1 206 ? -8.392 1.649 0.120 1.00 98.19 206 CYS A O 1
ATOM 1700 N N . GLU A 1 207 ? -9.899 -0.005 -0.091 1.00 98.25 207 GLU A N 1
ATOM 1701 C CA . GLU A 1 207 ? -9.876 -0.515 1.280 1.00 98.25 207 GLU A CA 1
ATOM 1702 C C . GLU A 1 207 ? -8.594 -1.283 1.637 1.00 98.25 207 GLU A C 1
ATOM 1704 O O . GLU A 1 207 ? -8.278 -1.404 2.822 1.00 98.25 207 GLU A O 1
ATOM 1709 N N . TRP A 1 208 ? -7.836 -1.748 0.637 1.00 98.56 208 TRP A N 1
ATOM 1710 C CA . TRP A 1 208 ? -6.575 -2.476 0.820 1.00 98.56 208 TRP A CA 1
ATOM 1711 C C . TRP A 1 208 ? -5.368 -1.572 1.094 1.00 98.56 208 TRP A C 1
ATOM 1713 O O . TRP A 1 208 ? -4.271 -2.067 1.326 1.00 98.56 208 TRP A O 1
ATOM 1723 N N . ASN A 1 209 ? -5.535 -0.247 1.062 1.00 98.25 209 ASN A N 1
ATOM 1724 C CA . ASN A 1 209 ? -4.476 0.711 1.391 1.00 98.25 209 ASN A CA 1
ATOM 1725 C C . ASN A 1 209 ? -5.079 2.057 1.834 1.00 98.25 209 ASN A C 1
ATOM 1727 O O . ASN A 1 209 ? -4.883 3.121 1.220 1.00 98.25 209 ASN A O 1
ATOM 1731 N N . TYR A 1 210 ? -5.907 1.995 2.875 1.00 98.50 210 TYR A N 1
ATOM 1732 C CA . TYR A 1 210 ? -6.679 3.136 3.341 1.00 98.50 210 TYR A CA 1
ATOM 1733 C C . TYR A 1 210 ? -5.806 4.099 4.146 1.00 98.50 210 TYR A C 1
ATOM 1735 O O . TYR A 1 210 ? -5.146 3.706 5.103 1.00 98.50 210 TYR A O 1
ATOM 1743 N N . ARG A 1 211 ? -5.820 5.384 3.783 1.00 97.25 211 ARG A N 1
ATOM 1744 C CA . ARG A 1 211 ? -5.013 6.437 4.420 1.00 97.25 211 ARG A CA 1
ATOM 1745 C C . ARG A 1 211 ? -5.899 7.599 4.847 1.00 97.25 211 ARG A C 1
ATOM 1747 O O . ARG A 1 211 ? -7.029 7.745 4.379 1.00 97.25 211 ARG A O 1
ATOM 1754 N N . MET A 1 212 ? -5.348 8.494 5.671 1.00 95.69 212 MET A N 1
ATOM 1755 C CA . MET A 1 212 ? -6.054 9.699 6.135 1.00 95.69 212 MET A CA 1
ATOM 1756 C C . MET A 1 212 ? -6.652 10.532 4.988 1.00 95.69 212 MET A C 1
ATOM 1758 O O . MET A 1 212 ? -7.682 11.186 5.144 1.00 95.69 212 MET A O 1
ATOM 1762 N N . TYR A 1 213 ? -6.026 10.518 3.809 1.00 94.94 213 TYR A N 1
ATOM 1763 C CA . TYR A 1 213 ? -6.465 11.324 2.675 1.00 94.94 213 TYR A CA 1
ATOM 1764 C C . TYR A 1 213 ? -7.826 10.885 2.117 1.00 94.94 213 TYR A C 1
ATOM 1766 O O . TYR A 1 213 ? -8.570 11.747 1.642 1.00 94.94 213 TYR A O 1
ATOM 1774 N N . GLN A 1 214 ? -8.183 9.601 2.246 1.00 96.06 214 GLN A N 1
ATOM 1775 C CA . GLN A 1 214 ? -9.462 9.047 1.795 1.00 96.06 214 GLN A CA 1
ATOM 1776 C C . GLN A 1 214 ? -10.658 9.427 2.685 1.00 96.06 214 GLN A C 1
ATOM 1778 O O . GLN A 1 214 ? -11.789 9.282 2.228 1.00 96.06 214 GLN A O 1
ATOM 1783 N N . CYS A 1 215 ? -10.423 9.932 3.904 1.00 96.19 215 CYS A N 1
ATOM 1784 C CA . CYS A 1 215 ? -11.463 10.441 4.814 1.00 96.19 215 CYS A CA 1
ATOM 1785 C C . CYS A 1 215 ? -11.304 11.919 5.192 1.00 96.19 215 CYS A C 1
ATOM 1787 O O . CYS A 1 215 ? -12.155 12.480 5.883 1.00 96.19 215 CYS A O 1
ATOM 1789 N N . SER A 1 216 ? -10.217 12.574 4.781 1.00 93.12 216 SER A N 1
ATOM 1790 C CA . SER A 1 216 ? -9.943 13.957 5.190 1.00 93.12 216 SER A CA 1
ATOM 1791 C C . SER A 1 216 ? -10.945 14.986 4.650 1.00 93.12 216 SER A C 1
ATOM 1793 O O . SER A 1 216 ? -11.037 16.085 5.202 1.00 93.12 216 SER A O 1
ATOM 1795 N N . ASP A 1 217 ? -11.673 14.640 3.588 1.00 90.94 217 ASP A N 1
ATOM 1796 C CA . ASP A 1 217 ? -12.590 15.511 2.852 1.00 90.94 217 ASP A CA 1
ATOM 1797 C C . ASP A 1 217 ? -13.703 14.663 2.215 1.00 90.94 217 ASP A C 1
ATOM 1799 O O . ASP A 1 217 ? -13.701 14.392 1.013 1.00 90.94 217 ASP A O 1
ATOM 1803 N N . GLY A 1 218 ? -14.579 14.137 3.075 1.00 91.12 218 GLY A N 1
ATOM 1804 C CA . GLY A 1 218 ? -15.568 13.125 2.709 1.00 91.12 218 GLY A CA 1
ATOM 1805 C C . GLY A 1 218 ? -14.952 11.748 2.439 1.00 91.12 218 GLY A C 1
ATOM 1806 O O . GLY A 1 218 ? -13.731 11.575 2.455 1.00 91.12 218 GLY A O 1
ATOM 1807 N N . ASN A 1 219 ? -15.816 10.759 2.189 1.00 95.00 219 ASN A N 1
ATOM 1808 C CA . ASN A 1 219 ? -15.376 9.409 1.857 1.00 95.00 219 ASN A CA 1
ATOM 1809 C C . ASN A 1 219 ? -15.004 9.301 0.371 1.00 95.00 219 ASN A C 1
ATOM 1811 O O . ASN A 1 219 ? -15.879 9.267 -0.493 1.00 95.00 219 ASN A O 1
ATOM 1815 N N . LYS A 1 220 ? -13.707 9.170 0.083 1.00 96.00 220 LYS A N 1
ATOM 1816 C CA . LYS A 1 220 ? -13.174 8.937 -1.273 1.00 96.00 220 LYS A CA 1
ATOM 1817 C C . LYS A 1 220 ? -12.983 7.456 -1.596 1.00 96.00 220 LYS A C 1
ATOM 1819 O O . LYS A 1 220 ? -12.516 7.125 -2.677 1.00 96.00 220 LYS A O 1
ATOM 1824 N N . CYS A 1 221 ? -13.342 6.568 -0.672 1.00 97.12 221 CYS A N 1
ATOM 1825 C CA . CYS A 1 221 ? -13.258 5.125 -0.834 1.00 97.12 221 CYS A CA 1
ATOM 1826 C C . CYS A 1 221 ? -14.617 4.463 -0.533 1.00 97.12 221 CYS A C 1
ATOM 1828 O O . CYS A 1 221 ? -14.875 3.999 0.583 1.00 97.12 221 CYS A O 1
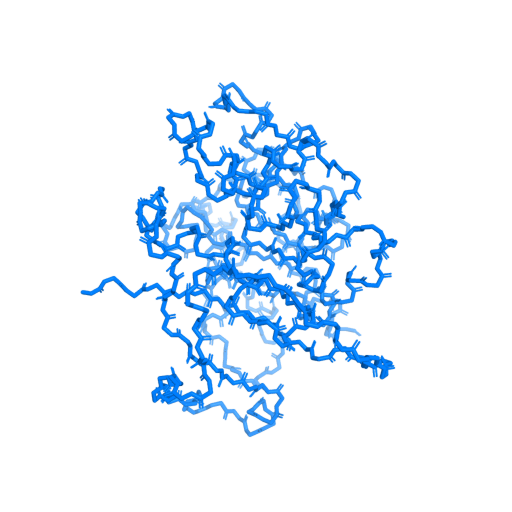ATOM 1830 N N . PRO A 1 222 ? -15.518 4.395 -1.531 1.00 95.62 222 PRO A N 1
ATOM 1831 C CA . PRO A 1 222 ? -16.819 3.750 -1.372 1.00 95.62 222 PRO A CA 1
ATOM 1832 C C . PRO A 1 222 ? -16.727 2.262 -1.008 1.00 95.62 222 PRO A C 1
ATOM 1834 O O . PRO A 1 222 ? -17.618 1.759 -0.330 1.00 95.62 222 PRO A O 1
ATOM 1837 N N . GLY A 1 223 ? -15.659 1.568 -1.431 1.00 95.94 223 GLY A N 1
ATOM 1838 C CA . GLY A 1 223 ? -15.382 0.176 -1.052 1.00 95.94 223 GLY A CA 1
ATOM 1839 C C . GLY A 1 223 ? -15.338 0.007 0.463 1.00 95.94 223 GLY A C 1
ATOM 1840 O O . GLY A 1 223 ? -16.151 -0.724 1.023 1.00 95.94 223 GLY A O 1
ATOM 1841 N N . ALA A 1 224 ? -14.528 0.823 1.140 1.00 97.25 224 ALA A N 1
ATOM 1842 C CA . ALA A 1 224 ? -14.407 0.796 2.593 1.00 97.25 224 ALA A CA 1
ATOM 1843 C C . ALA A 1 224 ? -15.720 1.106 3.341 1.00 97.25 224 ALA A C 1
ATOM 1845 O O . ALA A 1 224 ? -15.931 0.580 4.428 1.00 97.25 224 ALA A O 1
ATOM 1846 N N . ALA A 1 225 ? -16.635 1.904 2.774 1.00 95.75 225 ALA A N 1
ATOM 1847 C CA . ALA A 1 225 ? -17.961 2.108 3.376 1.00 95.75 225 ALA A CA 1
ATOM 1848 C C . ALA A 1 225 ? -18.867 0.871 3.285 1.00 95.75 225 ALA A C 1
ATOM 1850 O O . ALA A 1 225 ? -19.760 0.709 4.112 1.00 95.75 225 ALA A O 1
ATOM 1851 N N . ARG A 1 226 ? -18.652 -0.000 2.292 1.00 94.94 226 ARG A N 1
ATOM 1852 C CA . ARG A 1 226 ? -19.427 -1.235 2.117 1.00 94.94 226 ARG A CA 1
ATOM 1853 C C . ARG A 1 226 ? -18.835 -2.401 2.902 1.00 94.94 226 ARG A C 1
ATOM 1855 O O . ARG A 1 226 ? -19.567 -3.095 3.602 1.00 94.94 226 ARG A O 1
ATOM 1862 N N . SER A 1 227 ? -17.529 -2.628 2.776 1.00 94.69 227 SER A N 1
ATOM 1863 C CA . SER A 1 227 ? -16.843 -3.815 3.308 1.00 94.69 227 SER A CA 1
ATOM 1864 C C . SER A 1 227 ? -16.051 -3.561 4.587 1.00 94.69 227 SER A C 1
ATOM 1866 O O . SER A 1 227 ? -15.673 -4.516 5.259 1.00 94.69 227 SER A O 1
ATOM 1868 N N . GLY A 1 228 ? -15.837 -2.297 4.953 1.00 97.81 228 GLY A N 1
ATOM 1869 C CA . GLY A 1 228 ? -14.873 -1.910 5.976 1.00 97.81 228 GLY A CA 1
ATOM 1870 C C . GLY A 1 228 ? -13.490 -1.680 5.375 1.00 97.81 228 GLY A C 1
ATOM 1871 O O . GLY A 1 228 ? -13.211 -2.056 4.236 1.00 97.81 228 GLY A O 1
ATOM 1872 N N . ILE A 1 229 ? -12.631 -1.022 6.145 1.00 98.56 229 ILE A N 1
ATOM 1873 C CA . ILE A 1 229 ? -11.216 -0.853 5.819 1.00 98.56 229 ILE A CA 1
ATOM 1874 C C . ILE A 1 229 ? -10.508 -2.178 6.098 1.00 98.56 229 ILE A C 1
ATOM 1876 O O . ILE A 1 229 ? -10.613 -2.682 7.212 1.00 98.56 229 ILE A O 1
ATOM 1880 N N . SER A 1 230 ? -9.780 -2.717 5.120 1.00 98.44 230 SER A N 1
ATOM 1881 C CA . SER A 1 230 ? -9.042 -3.978 5.273 1.00 98.44 230 SER A CA 1
ATOM 1882 C C . SER A 1 230 ? -7.609 -3.756 5.739 1.00 98.44 230 SER A C 1
ATOM 1884 O O . SER A 1 230 ? -7.113 -4.510 6.575 1.00 98.44 230 SER A O 1
ATOM 1886 N N . ILE A 1 231 ? -6.948 -2.707 5.241 1.00 98.62 231 ILE A N 1
ATOM 1887 C CA . ILE A 1 231 ? -5.606 -2.311 5.682 1.00 98.62 231 ILE A CA 1
ATOM 1888 C C . ILE A 1 231 ? -5.584 -0.804 5.898 1.00 98.62 231 ILE A C 1
ATOM 1890 O O . ILE A 1 231 ? -5.900 -0.023 4.994 1.00 98.62 231 ILE A O 1
ATOM 1894 N N . LEU A 1 232 ? -5.189 -0.401 7.104 1.00 98.62 232 LEU A N 1
ATOM 1895 C CA . LEU A 1 232 ? -5.007 0.991 7.478 1.00 98.62 232 LEU A CA 1
ATOM 1896 C C . LEU A 1 232 ? -3.524 1.359 7.423 1.00 98.62 232 LEU A C 1
ATOM 1898 O O . LEU A 1 232 ? -2.695 0.690 8.028 1.00 98.62 232 LEU A O 1
ATOM 1902 N N . HIS A 1 233 ? -3.200 2.438 6.721 1.00 98.25 233 HIS A N 1
ATOM 1903 C CA . HIS A 1 233 ? -1.831 2.864 6.459 1.00 98.25 233 HIS A CA 1
ATOM 1904 C C . HIS A 1 233 ? -1.524 4.186 7.172 1.00 98.25 233 HIS A C 1
ATOM 1906 O O . HIS A 1 233 ? -2.127 5.226 6.890 1.00 98.25 233 HIS A O 1
ATOM 1912 N N . GLY A 1 234 ? -0.539 4.130 8.069 1.00 97.06 234 GLY A N 1
ATOM 1913 C CA . GLY A 1 234 ? -0.041 5.196 8.940 1.00 97.06 234 GLY A CA 1
ATOM 1914 C C . GLY A 1 234 ? 0.790 6.282 8.263 1.00 97.06 234 GLY A C 1
ATOM 1915 O O . GLY A 1 234 ? 1.475 7.055 8.948 1.00 97.06 234 GLY A O 1
ATOM 1916 N N . ASN A 1 235 ? 0.706 6.397 6.934 1.00 94.12 235 ASN A N 1
ATOM 1917 C CA . ASN A 1 235 ? 1.563 7.283 6.163 1.00 94.12 235 ASN A CA 1
ATOM 1918 C C . ASN A 1 235 ? 1.453 8.745 6.621 1.00 94.12 235 ASN A C 1
ATOM 1920 O O . ASN A 1 235 ? 0.461 9.183 7.211 1.00 94.12 235 ASN A O 1
ATOM 1924 N N . ALA A 1 236 ? 2.496 9.526 6.323 1.00 92.75 236 ALA A N 1
ATOM 1925 C CA . ALA A 1 236 ? 2.615 10.923 6.751 1.00 92.75 236 ALA A CA 1
ATOM 1926 C C . ALA A 1 236 ? 2.528 11.117 8.283 1.00 92.75 236 ALA A C 1
ATOM 1928 O O . ALA A 1 236 ? 2.160 12.200 8.746 1.00 92.75 236 ALA A O 1
ATOM 1929 N N . MET A 1 237 ? 2.944 10.097 9.049 1.00 94.81 237 MET A N 1
ATOM 1930 C CA . MET A 1 237 ? 2.933 10.056 10.518 1.00 94.81 237 MET A CA 1
ATOM 1931 C C . MET A 1 237 ? 1.520 10.082 11.120 1.00 94.81 237 MET A C 1
ATOM 1933 O O . MET A 1 237 ? 1.339 10.552 12.244 1.00 94.81 237 MET A O 1
ATOM 1937 N N . SER A 1 238 ? 0.511 9.599 10.391 1.00 96.38 238 SER A N 1
ATOM 1938 C CA . SER A 1 238 ? -0.888 9.656 10.839 1.00 96.38 238 SER A CA 1
ATOM 1939 C C . SER A 1 238 ? -1.181 8.790 12.068 1.00 96.38 238 SER A C 1
ATOM 1941 O O . SER A 1 238 ? -2.171 9.041 12.748 1.00 96.38 238 SER A O 1
ATOM 1943 N N . PHE A 1 239 ? -0.300 7.844 12.405 1.00 97.12 239 PHE A N 1
ATOM 1944 C CA . PHE A 1 239 ? -0.392 7.056 13.637 1.00 97.12 239 PHE A CA 1
ATOM 1945 C C . PHE A 1 239 ? 0.225 7.707 14.875 1.00 97.12 239 PHE A C 1
ATOM 1947 O O . PHE A 1 239 ? -0.062 7.257 15.974 1.00 97.12 239 PHE A O 1
ATOM 1954 N N . VAL A 1 240 ? 1.063 8.739 14.735 1.00 95.50 240 VAL A N 1
ATOM 1955 C CA . VAL A 1 240 ? 1.872 9.233 15.872 1.00 95.50 240 VAL A CA 1
ATOM 1956 C C . VAL A 1 240 ? 1.866 10.749 16.048 1.00 95.50 240 VAL A C 1
ATOM 1958 O O . VAL A 1 240 ? 2.312 11.261 17.070 1.00 95.50 240 VAL A O 1
ATOM 1961 N N . LYS A 1 241 ? 1.388 11.509 15.059 1.00 94.88 241 LYS A N 1
ATOM 1962 C CA . LYS A 1 241 ? 1.479 12.976 15.071 1.00 94.88 241 LYS A CA 1
ATOM 1963 C C . LYS A 1 241 ? 0.404 13.662 15.928 1.00 94.88 241 LYS A C 1
ATOM 1965 O O . LYS A 1 241 ? 0.518 14.859 16.183 1.00 94.88 241 LYS A O 1
ATOM 1970 N N . GLY A 1 242 ? -0.653 12.955 16.328 1.00 94.88 242 GLY A N 1
ATOM 1971 C CA . GLY A 1 242 ? -1.752 13.506 17.130 1.00 94.88 242 GLY A CA 1
ATOM 1972 C C . GLY A 1 242 ? -2.717 14.417 16.365 1.00 94.88 242 GLY A C 1
ATOM 1973 O O . GLY A 1 242 ? -3.544 15.086 16.976 1.00 94.88 242 GLY A O 1
ATOM 1974 N N . ASN A 1 243 ? -2.616 14.486 15.033 1.00 94.94 243 ASN A N 1
ATOM 1975 C CA . ASN A 1 243 ? -3.476 15.332 14.195 1.00 94.94 243 ASN A CA 1
ATOM 1976 C C . ASN A 1 243 ? -4.522 14.551 13.378 1.00 94.94 243 ASN A C 1
ATOM 1978 O O . ASN A 1 243 ? -5.340 15.170 12.699 1.00 94.94 243 ASN A O 1
ATOM 1982 N N . GLU A 1 244 ? -4.486 13.219 13.439 1.00 96.69 244 GLU A N 1
ATOM 1983 C CA . GLU A 1 244 ? -5.493 12.314 12.881 1.00 96.69 244 GLU A CA 1
ATOM 1984 C C . GLU A 1 244 ? -5.859 11.228 13.898 1.00 96.69 244 GLU A C 1
ATOM 1986 O O . GLU A 1 244 ? -5.673 10.032 13.676 1.00 96.69 244 GLU A O 1
ATOM 1991 N N . MET A 1 245 ? -6.415 11.667 15.029 1.00 98.00 245 MET A N 1
ATOM 1992 C CA . MET A 1 245 ? -6.710 10.828 16.191 1.00 98.00 245 MET A CA 1
ATOM 1993 C C . MET A 1 245 ? -7.593 9.616 15.888 1.00 98.00 245 MET A C 1
ATOM 1995 O O . MET A 1 245 ? -7.454 8.609 16.564 1.00 98.00 245 MET A O 1
ATOM 1999 N N . LYS A 1 246 ? -8.446 9.637 14.853 1.00 97.94 246 LYS A N 1
ATOM 2000 C CA . LYS A 1 246 ? -9.197 8.433 14.452 1.00 97.94 246 LYS A CA 1
ATOM 2001 C C . LYS A 1 246 ? -8.284 7.287 14.026 1.00 97.94 246 LYS A C 1
ATOM 2003 O O . LYS A 1 246 ? -8.502 6.156 14.439 1.00 97.94 246 LYS A O 1
ATOM 2008 N N . LEU A 1 247 ? -7.266 7.578 13.220 1.00 98.12 247 LEU A N 1
ATOM 2009 C CA . LEU A 1 247 ? -6.331 6.569 12.724 1.00 98.12 247 LEU A CA 1
ATOM 2010 C C . LEU A 1 247 ? -5.320 6.192 13.804 1.00 98.12 247 LEU A C 1
ATOM 2012 O O . LEU A 1 247 ? -5.067 5.011 14.022 1.00 98.12 247 LEU A O 1
ATOM 2016 N N . GLN A 1 248 ? -4.799 7.188 14.519 1.00 98.44 248 GLN A N 1
ATOM 2017 C CA . GLN A 1 248 ? -3.890 6.965 15.638 1.00 98.44 248 GLN A CA 1
ATOM 2018 C C . GLN A 1 248 ? -4.526 6.121 16.751 1.00 98.44 248 GLN A C 1
ATOM 2020 O O . GLN A 1 248 ? -3.884 5.206 17.247 1.00 98.44 248 GLN A O 1
ATOM 2025 N N . THR A 1 249 ? -5.802 6.330 17.089 1.00 98.50 249 THR A N 1
ATOM 2026 C CA . THR A 1 249 ? -6.500 5.478 18.064 1.00 98.50 249 THR A CA 1
ATOM 2027 C C . THR A 1 249 ? -6.558 4.013 17.629 1.00 98.50 249 THR A C 1
ATOM 2029 O O . THR A 1 249 ? -6.444 3.140 18.484 1.00 98.50 249 THR A O 1
ATOM 2032 N N . VAL A 1 250 ? -6.698 3.716 16.331 1.00 98.44 250 VAL A N 1
ATOM 2033 C CA . VAL A 1 250 ? -6.623 2.325 15.851 1.00 98.44 250 VAL A CA 1
ATOM 2034 C C . VAL A 1 250 ? -5.236 1.746 16.120 1.00 98.44 250 VAL A C 1
ATOM 2036 O O . VAL A 1 250 ? -5.144 0.665 16.693 1.00 98.44 250 VAL A O 1
ATOM 2039 N N . PHE A 1 251 ? -4.174 2.479 15.777 1.00 98.12 251 PHE A N 1
ATOM 2040 C CA . PHE A 1 251 ? -2.796 2.076 16.066 1.00 98.12 251 PHE A CA 1
ATOM 2041 C C . PHE A 1 251 ? -2.554 1.827 17.557 1.00 98.12 251 PHE A C 1
ATOM 2043 O O . PHE A 1 251 ? -2.120 0.742 17.924 1.00 98.12 251 PHE A O 1
ATOM 2050 N N . GLU A 1 252 ? -2.915 2.777 18.419 1.00 98.19 252 GLU A N 1
ATOM 2051 C CA . GLU A 1 252 ? -2.713 2.672 19.869 1.00 98.19 252 GLU A CA 1
ATOM 2052 C C . GLU A 1 252 ? -3.471 1.490 20.488 1.00 98.19 252 GLU A C 1
ATOM 2054 O O . GLU A 1 252 ? -2.978 0.851 21.413 1.00 98.19 252 GLU A O 1
ATOM 2059 N N . VAL A 1 253 ? -4.683 1.191 20.006 1.00 98.19 253 VAL A N 1
ATOM 2060 C CA . VAL A 1 253 ? -5.459 0.045 20.504 1.00 98.19 253 VAL A CA 1
ATOM 2061 C C . VAL A 1 253 ? -4.848 -1.278 20.048 1.00 98.19 253 VAL A C 1
ATOM 2063 O O . VAL A 1 253 ? -4.786 -2.208 20.846 1.00 98.19 253 VAL A O 1
ATOM 2066 N N . TRP A 1 254 ? -4.351 -1.362 18.812 1.00 95.69 254 TRP A N 1
ATOM 2067 C CA . TRP A 1 254 ? -3.626 -2.542 18.332 1.00 95.69 254 TRP A CA 1
ATOM 2068 C C . TRP A 1 254 ? -2.294 -2.750 19.053 1.00 95.69 254 TRP A C 1
ATOM 2070 O O . TRP A 1 254 ? -1.987 -3.876 19.425 1.00 95.69 254 TRP A O 1
ATOM 2080 N N . GLU A 1 255 ? -1.531 -1.683 19.289 1.00 94.56 255 GLU A N 1
ATOM 2081 C CA . GLU A 1 255 ? -0.261 -1.733 20.025 1.00 94.56 255 GLU A CA 1
ATOM 2082 C C . GLU A 1 255 ? -0.455 -2.230 21.468 1.00 94.56 255 GLU A C 1
ATOM 2084 O O . GLU A 1 255 ? 0.380 -2.960 21.997 1.00 94.56 255 GLU A O 1
ATOM 2089 N N . GLN A 1 256 ? -1.579 -1.870 22.094 1.00 95.56 256 GLN A N 1
ATOM 2090 C CA . GLN A 1 256 ? -1.940 -2.292 23.452 1.00 95.56 256 GLN A CA 1
ATOM 2091 C C . GLN A 1 256 ? -2.575 -3.687 23.513 1.00 95.56 256 GLN A C 1
ATOM 2093 O O . GLN A 1 256 ? -2.697 -4.250 24.602 1.00 95.56 256 GLN A O 1
ATOM 2098 N N . HIS A 1 257 ? -3.018 -4.242 22.383 1.00 94.19 257 HIS A N 1
ATOM 2099 C CA . HIS A 1 257 ? -3.691 -5.535 22.364 1.00 94.19 257 HIS A CA 1
ATOM 2100 C C . HIS A 1 257 ? -2.681 -6.675 22.430 1.00 94.19 257 HIS A C 1
ATOM 2102 O O . HIS A 1 257 ? -1.872 -6.882 21.527 1.00 94.19 257 HIS A O 1
ATOM 2108 N N . GLU A 1 258 ? -2.757 -7.462 23.497 1.00 91.62 258 GLU A N 1
ATOM 2109 C CA . GLU A 1 258 ? -1.906 -8.634 23.666 1.00 91.62 258 GLU A CA 1
ATOM 2110 C C . GLU A 1 258 ? -2.270 -9.726 22.647 1.00 91.62 258 GLU A C 1
ATOM 2112 O O . GLU A 1 258 ? -3.411 -10.202 22.581 1.00 91.62 258 GLU A O 1
ATOM 2117 N N . LEU A 1 259 ? -1.275 -10.176 21.878 1.00 88.62 259 LEU A N 1
ATOM 2118 C CA . LEU A 1 259 ? -1.432 -11.292 20.949 1.00 88.62 259 LEU A CA 1
ATOM 2119 C C . LEU A 1 259 ? -1.942 -12.541 21.689 1.00 88.62 259 LEU A C 1
ATOM 2121 O O . LEU A 1 259 ? -1.391 -12.943 22.711 1.00 88.62 259 LEU A O 1
ATOM 2125 N N . GLY A 1 260 ? -2.998 -13.164 21.161 1.00 87.31 260 GLY A N 1
ATOM 2126 C CA . GLY A 1 260 ? -3.672 -14.306 21.788 1.00 87.31 260 GLY A CA 1
ATOM 2127 C C . GLY A 1 260 ? -4.916 -13.942 22.602 1.00 87.31 260 GLY A C 1
ATOM 2128 O O . GLY A 1 260 ? -5.755 -14.813 22.837 1.00 87.31 260 GLY A O 1
ATOM 2129 N N . LYS A 1 261 ? -5.114 -12.671 22.982 1.00 91.88 261 LYS A N 1
ATOM 2130 C CA . LYS A 1 261 ? -6.391 -12.239 23.569 1.00 91.88 261 LYS A CA 1
ATOM 2131 C C . LYS A 1 261 ? -7.500 -12.224 22.507 1.00 91.88 261 LYS A C 1
ATOM 2133 O O . LYS A 1 261 ? -7.228 -11.884 21.351 1.00 91.88 261 LYS A O 1
ATOM 2138 N N . PRO A 1 262 ? -8.758 -12.527 22.885 1.00 93.56 262 PRO A N 1
ATOM 2139 C CA . PRO A 1 262 ? -9.889 -12.476 21.964 1.00 93.56 262 PRO A CA 1
ATOM 2140 C C . PRO A 1 262 ? -10.020 -11.115 21.274 1.00 93.56 262 PRO A C 1
ATOM 2142 O O . PRO A 1 262 ? -9.991 -10.074 21.932 1.00 93.56 262 PRO A O 1
ATOM 2145 N N . LEU A 1 263 ? -10.245 -11.118 19.959 1.00 94.06 263 LEU A N 1
ATOM 2146 C CA . LEU A 1 263 ? -10.447 -9.886 19.188 1.00 94.06 263 LEU A CA 1
ATOM 2147 C C . LEU A 1 263 ? -11.726 -9.127 19.592 1.00 94.06 263 LEU A C 1
ATOM 2149 O O . LEU A 1 263 ? -11.853 -7.945 19.289 1.00 94.06 263 LEU A O 1
ATOM 2153 N N . THR A 1 264 ? -12.660 -9.756 20.314 1.00 96.31 264 THR A N 1
ATOM 2154 C CA . THR A 1 264 ? -13.819 -9.070 20.915 1.00 96.31 264 THR A CA 1
ATOM 2155 C C . THR A 1 264 ? -13.401 -7.987 21.913 1.00 96.31 264 THR A C 1
ATOM 2157 O O . THR A 1 264 ? -14.076 -6.962 22.014 1.00 96.31 264 THR A O 1
ATOM 2160 N N . ILE A 1 265 ? -12.275 -8.176 22.614 1.00 96.62 265 ILE A N 1
ATOM 2161 C CA . ILE A 1 265 ? -11.703 -7.178 23.529 1.00 96.62 265 ILE A CA 1
ATOM 2162 C C . ILE A 1 265 ? -11.144 -6.000 22.724 1.00 96.62 265 ILE A C 1
ATOM 2164 O O . ILE A 1 265 ? -11.517 -4.858 22.990 1.00 96.62 265 ILE A O 1
ATOM 2168 N N . LEU A 1 266 ? -10.329 -6.283 21.697 1.00 96.75 266 LEU A N 1
ATOM 2169 C CA . LEU A 1 266 ? -9.804 -5.277 20.764 1.00 96.75 266 LEU A CA 1
ATOM 2170 C C . LEU A 1 266 ? -10.944 -4.440 20.170 1.00 96.75 266 LEU A C 1
ATOM 2172 O O . LEU A 1 266 ? -10.902 -3.213 20.196 1.00 96.75 266 LEU A O 1
ATOM 2176 N N . LEU A 1 267 ? -11.979 -5.110 19.656 1.00 97.81 267 LEU A N 1
ATOM 2177 C CA . LEU A 1 267 ? -13.126 -4.466 19.030 1.00 97.81 267 LEU A CA 1
ATOM 2178 C C . LEU A 1 267 ? -13.869 -3.549 20.010 1.00 97.81 267 LEU A C 1
ATOM 2180 O O . LEU A 1 267 ? -14.161 -2.406 19.665 1.00 97.81 267 LEU A O 1
ATOM 2184 N N . SER A 1 268 ? -14.129 -4.024 21.231 1.00 97.69 268 SER A N 1
ATOM 2185 C CA . SER A 1 268 ? -14.809 -3.229 22.263 1.00 97.69 268 SER A CA 1
ATOM 2186 C C . SER A 1 268 ? -14.015 -1.965 22.613 1.00 97.69 268 SER A C 1
ATOM 2188 O O . SER A 1 268 ? -14.582 -0.876 22.733 1.00 97.69 268 SER A O 1
ATOM 2190 N N . GLU A 1 269 ? -12.689 -2.084 22.727 1.00 98.25 269 GLU A N 1
ATOM 2191 C CA . GLU A 1 269 ? -11.808 -0.944 22.988 1.00 98.25 269 GLU A CA 1
ATOM 2192 C C . GLU A 1 269 ? -11.728 0.024 21.803 1.00 98.25 269 GLU A C 1
ATOM 2194 O O . GLU A 1 269 ? -11.782 1.240 22.012 1.00 98.25 269 GLU A O 1
ATOM 2199 N N . LEU A 1 270 ? -11.674 -0.483 20.566 1.00 98.38 270 LEU A N 1
ATOM 2200 C CA . LEU A 1 270 ? -11.738 0.340 19.357 1.00 98.38 270 LEU A CA 1
ATOM 2201 C C . LEU A 1 270 ? -13.024 1.167 19.330 1.00 98.38 270 LEU A C 1
ATOM 2203 O O . LEU A 1 270 ? -12.960 2.387 19.204 1.00 98.38 270 LEU A O 1
ATOM 2207 N N . GLU A 1 271 ? -14.188 0.540 19.500 1.00 98.25 271 GLU A N 1
ATOM 2208 C CA . GLU A 1 271 ? -15.477 1.240 19.481 1.00 98.25 271 GLU A CA 1
ATOM 2209 C C . GLU A 1 271 ? -15.564 2.314 20.571 1.00 98.25 271 GLU A C 1
ATOM 2211 O O . GLU A 1 271 ? -15.979 3.450 20.311 1.00 98.25 271 GLU A O 1
ATOM 2216 N N . ARG A 1 272 ? -15.114 1.987 21.788 1.00 98.56 272 ARG A N 1
ATOM 2217 C CA . ARG A 1 272 ? -15.101 2.916 22.921 1.00 98.56 272 ARG A CA 1
ATOM 2218 C C . ARG A 1 272 ? -14.183 4.113 22.664 1.00 98.56 272 ARG A C 1
ATOM 2220 O O . ARG A 1 272 ? -14.612 5.258 22.841 1.00 98.56 272 ARG A O 1
ATOM 2227 N N . LYS A 1 273 ? -12.929 3.877 22.257 1.00 98.62 273 LYS A N 1
ATOM 2228 C CA . LYS A 1 273 ? -11.938 4.947 22.060 1.00 98.62 273 LYS A CA 1
ATOM 2229 C C . LYS A 1 273 ? -12.212 5.770 20.802 1.00 98.62 273 LYS A C 1
ATOM 2231 O O . LYS A 1 273 ? -12.084 6.991 20.850 1.00 98.62 273 LYS A O 1
ATOM 2236 N N . LEU A 1 274 ? -12.674 5.160 19.709 1.00 98.56 274 LEU A N 1
ATOM 2237 C CA . LEU A 1 274 ? -13.082 5.906 18.516 1.00 98.56 274 LEU A CA 1
ATOM 2238 C C . LEU A 1 274 ? -14.246 6.847 18.844 1.00 98.56 274 LEU A C 1
ATOM 2240 O O . LEU A 1 274 ? -14.171 8.036 18.529 1.00 98.56 274 LEU A O 1
ATOM 2244 N N . LYS A 1 275 ? -15.272 6.382 19.568 1.00 98.06 275 LYS A N 1
ATOM 2245 C CA . LYS A 1 275 ? -16.370 7.252 20.015 1.00 98.06 275 LYS A CA 1
ATOM 2246 C C . LYS A 1 275 ? -15.875 8.405 20.896 1.00 98.06 275 LYS A C 1
ATOM 2248 O O . LYS A 1 275 ? -16.362 9.528 20.756 1.00 98.06 275 LYS A O 1
ATOM 2253 N N . PHE A 1 276 ? -14.892 8.151 21.762 1.00 98.19 276 PHE A N 1
ATOM 2254 C CA . PHE A 1 276 ? -14.259 9.177 22.594 1.00 98.19 276 PHE A CA 1
ATOM 2255 C C . PHE A 1 276 ? -13.559 10.264 21.765 1.00 98.19 276 PHE A C 1
ATOM 2257 O O . PHE A 1 276 ? -13.747 11.445 22.048 1.00 98.19 276 PHE A O 1
ATOM 2264 N N . VAL A 1 277 ? -12.835 9.900 20.697 1.00 98.12 277 VAL A N 1
ATOM 2265 C CA . VAL A 1 277 ? -12.221 10.872 19.766 1.00 98.12 277 VAL A CA 1
ATOM 2266 C C . VAL A 1 277 ? -13.263 11.857 19.232 1.00 98.12 277 VAL A C 1
ATOM 2268 O O . VAL A 1 277 ? -13.016 13.062 19.224 1.00 98.12 277 VAL A O 1
ATOM 2271 N N . SER A 1 278 ? -14.439 11.361 18.825 1.00 96.25 278 SER A N 1
ATOM 2272 C CA . SER A 1 278 ? -15.532 12.222 18.353 1.00 96.25 278 SER A CA 1
ATOM 2273 C C . SER A 1 278 ? -16.123 13.076 19.474 1.00 96.25 278 SER A C 1
ATOM 2275 O O . SER A 1 278 ? -16.304 14.274 19.288 1.00 96.25 278 SER A O 1
ATOM 2277 N N . SER A 1 279 ? -16.436 12.485 20.634 1.00 96.88 279 SER A N 1
ATOM 2278 C CA . SER A 1 279 ? -17.139 13.198 21.712 1.00 96.88 279 SER A CA 1
ATOM 2279 C C . SER A 1 279 ? -16.288 14.292 22.356 1.00 96.88 279 SER A C 1
ATOM 2281 O O . SER A 1 279 ? -16.811 15.340 22.728 1.00 96.88 279 SER A O 1
ATOM 2283 N N . GLN A 1 280 ? -14.975 14.076 22.445 1.00 97.69 280 GLN A N 1
ATOM 2284 C CA . GLN A 1 280 ? -14.023 15.052 22.974 1.00 97.69 280 GLN A CA 1
ATOM 2285 C C . GLN A 1 280 ? -13.481 16.011 21.910 1.00 97.69 280 GLN A C 1
ATOM 2287 O O . GLN A 1 280 ? -12.625 16.831 22.223 1.00 97.69 280 GLN A O 1
ATOM 2292 N N . HIS A 1 281 ? -13.969 15.930 20.667 1.00 96.12 281 HIS A N 1
ATOM 2293 C CA . HIS A 1 281 ? -13.535 16.791 19.564 1.00 96.12 281 HIS A CA 1
ATOM 2294 C C . HIS A 1 281 ? -12.010 16.767 19.357 1.00 96.12 281 HIS A C 1
ATOM 2296 O O . HIS A 1 281 ? -11.391 17.793 19.067 1.00 96.12 281 HIS A O 1
ATOM 2302 N N . LEU A 1 282 ? -11.389 15.592 19.520 1.00 97.75 282 LEU A N 1
ATOM 2303 C CA . LEU A 1 282 ? -9.945 15.468 19.348 1.00 97.75 282 LEU A CA 1
ATOM 2304 C C . LEU A 1 282 ? -9.553 15.682 17.873 1.00 97.75 282 LEU A C 1
ATOM 2306 O O . LEU A 1 282 ? -10.349 15.387 16.974 1.00 97.75 282 LEU A O 1
ATOM 2310 N N . PRO A 1 283 ? -8.325 16.157 17.587 1.00 97.50 283 PRO A N 1
ATOM 2311 C CA . PRO A 1 283 ? -7.921 16.501 16.228 1.00 97.50 283 PRO A CA 1
ATOM 2312 C C . PRO A 1 283 ? -7.976 15.311 15.262 1.00 97.50 283 PRO A C 1
ATOM 2314 O O . PRO A 1 283 ? -7.170 14.387 15.333 1.00 97.50 283 PRO A O 1
ATOM 2317 N N . SER A 1 284 ? -8.912 15.339 14.316 1.00 96.88 284 SER A N 1
ATOM 2318 C CA . SER A 1 284 ? -8.906 14.453 13.152 1.00 96.88 284 SER A CA 1
ATOM 2319 C C . SER A 1 284 ? -9.808 14.998 12.057 1.00 96.88 284 SER A C 1
ATOM 2321 O O . SER A 1 284 ? -10.985 15.282 12.282 1.00 96.88 284 SER A O 1
ATOM 2323 N N . LYS A 1 285 ? -9.291 15.100 10.832 1.00 95.75 285 LYS A N 1
ATOM 2324 C CA . LYS A 1 285 ? -10.107 15.486 9.674 1.00 95.75 285 LYS A CA 1
ATOM 2325 C C . LYS A 1 285 ? -11.118 14.406 9.322 1.00 95.75 285 LYS A C 1
ATOM 2327 O O . LYS A 1 285 ? -12.206 14.738 8.852 1.00 95.75 285 LYS A O 1
ATOM 2332 N N . CYS A 1 286 ? -10.768 13.148 9.583 1.00 96.12 286 CYS A N 1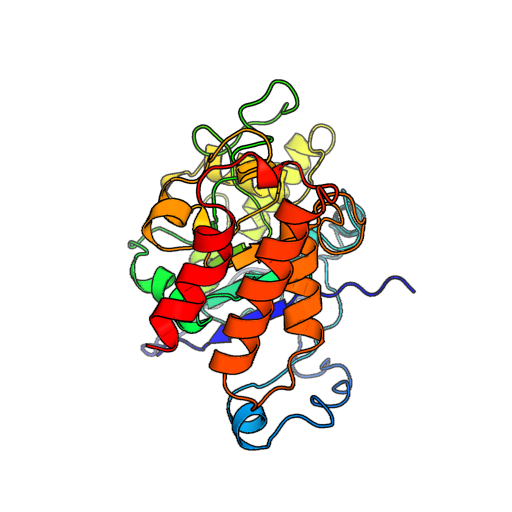
ATOM 2333 C CA . CYS A 1 286 ? -11.592 11.985 9.284 1.00 96.12 286 CYS A CA 1
ATOM 2334 C C . CYS A 1 286 ? -12.861 11.884 10.136 1.00 96.12 286 CYS A C 1
ATOM 2336 O O . CYS A 1 286 ? -13.816 11.265 9.682 1.00 96.12 286 CYS A O 1
ATOM 2338 N N . VAL A 1 287 ? -12.938 12.573 11.286 1.00 95.69 287 VAL A N 1
ATOM 2339 C CA . VAL A 1 287 ? -14.183 12.721 12.076 1.00 95.69 287 VAL A CA 1
ATOM 2340 C C . VAL A 1 287 ? -15.348 13.253 11.233 1.00 95.69 287 VAL A C 1
ATOM 2342 O O . VAL A 1 287 ? -16.499 12.926 11.499 1.00 95.69 287 VAL A O 1
ATOM 2345 N N . ARG A 1 288 ? -15.064 14.048 10.193 1.00 92.88 288 ARG A N 1
ATOM 2346 C CA . ARG A 1 288 ? -16.085 14.630 9.308 1.00 92.88 288 ARG A CA 1
ATOM 2347 C C . ARG A 1 288 ? -16.648 13.637 8.289 1.00 92.88 288 ARG A C 1
ATOM 2349 O O . ARG A 1 288 ? -17.647 13.936 7.643 1.00 92.88 288 ARG A O 1
ATOM 2356 N N . THR A 1 289 ? -16.008 12.483 8.115 1.00 95.69 289 THR A N 1
ATOM 2357 C CA . THR A 1 289 ? -16.479 11.454 7.191 1.00 95.69 289 THR A CA 1
ATOM 2358 C C . THR A 1 289 ? -17.575 10.628 7.848 1.00 95.69 289 THR A C 1
ATOM 2360 O O . THR A 1 289 ? -17.387 10.042 8.913 1.00 95.69 289 THR A O 1
ATOM 2363 N N . HIS A 1 290 ? -18.735 10.577 7.193 1.00 93.56 290 HIS A N 1
ATOM 2364 C CA . HIS A 1 290 ? -19.863 9.779 7.655 1.00 93.56 290 HIS A CA 1
ATOM 2365 C C . HIS A 1 290 ? -19.465 8.300 7.793 1.00 93.56 290 HIS A C 1
ATOM 2367 O O . HIS A 1 290 ? -18.806 7.750 6.913 1.00 93.56 290 HIS A O 1
ATOM 2373 N N . ASN A 1 291 ? -19.875 7.675 8.900 1.00 94.12 291 ASN A N 1
ATOM 2374 C CA . ASN A 1 291 ? -19.605 6.272 9.240 1.00 94.12 291 ASN A CA 1
ATOM 2375 C C . ASN A 1 291 ? -18.120 5.888 9.360 1.00 94.12 291 ASN A C 1
ATOM 2377 O O . ASN A 1 291 ? -17.799 4.706 9.285 1.00 94.12 291 ASN A O 1
ATOM 2381 N N . ILE A 1 292 ? -17.209 6.839 9.605 1.00 97.75 292 ILE A N 1
ATOM 2382 C CA . ILE A 1 292 ? -15.774 6.534 9.740 1.00 97.75 292 ILE A CA 1
ATOM 2383 C C . ILE A 1 292 ? -15.470 5.474 10.817 1.00 97.75 292 ILE A C 1
ATOM 2385 O O . ILE A 1 292 ? -14.668 4.577 10.578 1.00 97.75 292 ILE A O 1
ATOM 2389 N N . ASP A 1 293 ? -16.141 5.521 11.970 1.00 97.94 293 ASP A N 1
ATOM 2390 C CA . ASP A 1 293 ? -15.906 4.563 13.066 1.00 97.94 293 ASP A CA 1
ATOM 2391 C C . ASP A 1 293 ? -16.366 3.150 12.699 1.00 97.94 293 ASP A C 1
ATOM 2393 O O . ASP A 1 293 ? -15.725 2.157 13.044 1.00 97.94 293 ASP A O 1
ATOM 2397 N N . ASP A 1 294 ? -17.462 3.060 11.950 1.00 97.94 294 ASP A N 1
ATOM 2398 C CA . ASP A 1 294 ? -17.937 1.798 11.406 1.00 97.94 294 ASP A CA 1
ATOM 2399 C C . ASP A 1 294 ? -16.966 1.267 10.342 1.00 97.94 294 ASP A C 1
ATOM 2401 O O . ASP A 1 294 ? -16.552 0.117 10.425 1.00 97.94 294 ASP A O 1
ATOM 2405 N N . MET A 1 295 ? -16.487 2.108 9.419 1.00 98.19 295 MET A N 1
ATOM 2406 C CA . MET A 1 295 ? -15.482 1.712 8.423 1.00 98.19 295 MET A CA 1
ATOM 2407 C C . MET A 1 295 ? -14.203 1.150 9.065 1.00 98.19 295 MET A C 1
ATOM 2409 O O . MET A 1 295 ? -13.664 0.161 8.571 1.00 98.19 295 MET A O 1
ATOM 2413 N N . LEU A 1 296 ? -13.740 1.747 10.170 1.00 98.38 296 LEU A N 1
ATOM 2414 C CA . LEU A 1 296 ? -12.539 1.325 10.906 1.00 98.38 296 LEU A CA 1
ATOM 2415 C C . LEU A 1 296 ? -12.728 0.032 11.719 1.00 98.38 296 LEU A C 1
ATOM 2417 O O . LEU A 1 296 ? -11.739 -0.566 12.132 1.00 98.38 296 LEU A O 1
ATOM 2421 N N . THR A 1 297 ? -13.965 -0.410 11.964 1.00 98.12 297 THR A N 1
ATOM 2422 C CA . THR A 1 297 ? -14.255 -1.588 12.809 1.00 98.12 297 THR A CA 1
ATOM 2423 C C . THR A 1 297 ? -14.961 -2.725 12.070 1.00 98.12 297 THR A C 1
ATOM 2425 O O . THR A 1 297 ? -14.906 -3.874 12.505 1.00 98.12 297 THR A O 1
ATOM 2428 N N . ARG A 1 298 ? -15.606 -2.440 10.936 1.00 97.75 298 ARG A N 1
ATOM 2429 C CA . ARG A 1 298 ? -16.454 -3.374 10.180 1.00 97.75 298 ARG A CA 1
ATOM 2430 C C . ARG A 1 298 ? -15.717 -4.620 9.700 1.00 97.75 298 ARG A C 1
ATOM 2432 O O . ARG A 1 298 ? -16.279 -5.706 9.803 1.00 97.75 298 ARG A O 1
ATOM 2439 N N . ALA A 1 299 ? -14.483 -4.477 9.215 1.00 96.38 299 ALA A N 1
ATOM 2440 C CA . ALA A 1 299 ? -13.682 -5.622 8.784 1.00 96.38 299 ALA A CA 1
ATOM 2441 C C . ALA A 1 299 ? -13.447 -6.590 9.953 1.00 96.38 299 ALA A C 1
ATOM 2443 O O . ALA A 1 299 ? -13.817 -7.755 9.865 1.00 96.38 299 ALA A O 1
ATOM 2444 N N . ILE A 1 300 ? -12.980 -6.078 11.095 1.00 95.81 300 ILE A N 1
ATOM 2445 C CA . ILE A 1 300 ? -12.773 -6.867 12.317 1.00 95.81 300 ILE A CA 1
ATOM 2446 C C . ILE A 1 300 ? -14.076 -7.558 12.753 1.00 95.81 300 ILE A C 1
ATOM 2448 O O . ILE A 1 300 ? -14.075 -8.761 13.000 1.00 95.81 300 ILE A O 1
ATOM 2452 N N . LYS A 1 301 ? -15.207 -6.835 12.782 1.00 96.25 301 LYS A N 1
ATOM 2453 C CA . LYS A 1 301 ? -16.527 -7.400 13.132 1.00 96.25 301 LYS A CA 1
ATOM 2454 C C . LYS A 1 301 ? -16.893 -8.612 12.278 1.00 96.25 301 LYS A C 1
ATOM 2456 O O . LYS A 1 301 ? -17.354 -9.609 12.820 1.00 96.25 301 LYS A O 1
ATOM 2461 N N . LYS A 1 302 ? -16.656 -8.534 10.965 1.00 93.94 302 LYS A N 1
ATOM 2462 C CA . LYS A 1 302 ? -16.960 -9.607 10.005 1.00 93.94 302 LYS A CA 1
ATOM 2463 C C . LYS A 1 302 ? -16.186 -10.902 10.284 1.00 93.94 302 LYS A C 1
ATOM 2465 O O . LYS A 1 302 ? -16.648 -11.963 9.892 1.00 93.94 302 LYS A O 1
ATOM 2470 N N . HIS A 1 303 ? -15.016 -10.818 10.914 1.00 85.81 303 HIS A N 1
ATOM 2471 C CA . HIS A 1 303 ? -14.170 -11.983 11.195 1.00 85.81 303 HIS A CA 1
ATOM 2472 C C . HIS A 1 303 ? -14.311 -12.518 12.629 1.00 85.81 303 HIS A C 1
ATOM 2474 O O . HIS A 1 303 ? -13.696 -13.530 12.958 1.00 85.81 303 HIS A O 1
ATOM 2480 N N . ILE A 1 304 ? -15.089 -11.845 13.483 1.00 87.25 304 ILE A N 1
ATOM 2481 C CA . ILE A 1 304 ? -15.348 -12.261 14.871 1.00 87.25 304 ILE A CA 1
ATOM 2482 C C . ILE A 1 304 ? -16.748 -12.868 15.034 1.00 87.25 304 ILE A C 1
ATOM 2484 O O . ILE A 1 304 ? -16.917 -13.762 15.863 1.00 87.25 304 ILE A O 1
ATOM 2488 N N . LEU A 1 305 ? -17.735 -12.342 14.302 1.00 65.25 305 LEU A N 1
ATOM 2489 C CA . LEU A 1 305 ? -19.144 -12.753 14.333 1.00 65.25 305 LEU A CA 1
ATOM 2490 C C . LEU A 1 305 ? -19.433 -13.821 13.276 1.00 65.25 305 LEU A C 1
ATOM 2492 O O . LEU A 1 305 ? -20.236 -14.726 13.589 1.00 65.25 305 LEU A O 1
#